Protein AF-0000000083109549 (afdb_homodimer)

Sequence (374 aa):
MLVDATSQLMVEEGYAAATSRRVAAKAGVKPALVHYYFPTMDELYLAVFRRGAAIYLQRQQKALASDRPLHAFWETLTEPKDTRLLLEFMGLANHRKEIRAEIAAWSERWREQQITALNFIVRQHELDAEEYPAAGLAVIITAIGRTLILEQGLGSSGGHDDAVALVNRLLDRFEMPAPRSRRPTGDMLVDATSQLMVEEGYAAATSRRVAAKAGVKPALVHYYFPTMDELYLAVFRRGAAIYLQRQQKALASDRPLHAFWETLTEPKDTRLLLEFMGLANHRKEIRAEIAAWSERWREQQITALNFIVRQHELDAEEYPAAGLAVIITAIGRTLILEQGLGSSGGHDDAVALVNRLLDRFEMPAPRSRRPTGD

Radius of gyration: 23.51 Å; Cα contacts (8 Å, |Δi|>4): 417; chains: 2; bounding box: 58×78×70 Å

Secondary structure (DSSP, 8-state):
-HHHHHHHHHHHH-GGG--HHHHHHHHTS-HHHHHHH-SSHHHHHHHHHHHHHHHHHHHHHHHHTSSSHHHHHHHHHHS----HHHHHHHHHHTT-HHHHHHHHHHHHHHHHHHHHHHHHHHHHTT--TTTS-HHHHHHHHHHHHHHHHHHHHTT--TTHHHHHHHHHHHHHHHS------------/-HHHHHHHHHHHH-GGG--HHHHHHHHTS-HHHHHHH-SSHHHHHHHHHHHHHHHHHHHHHHHHTSSSHHHHHHHHHHS----HHHHHHHHHHTT-HHHHHHHHHHHHHHHHHHHHHHHHHHHHTT--TTTS-HHHHHHHHHHHHHHHHHHHHTT--TTHHHHHHHHHHHHHHHS------------

Organism: NCBI:txid185642

Structure (mmCIF, N/CA/C/O backbone):
data_AF-0000000083109549-model_v1
#
loop_
_entity.id
_entity.type
_entity.pdbx_description
1 polymer 'TetR family transcriptional regulator'
#
loop_
_atom_site.group_PDB
_atom_site.id
_atom_site.type_symbol
_atom_site.label_atom_id
_atom_site.label_alt_id
_atom_site.label_comp_id
_atom_site.label_asym_id
_atom_site.label_entity_id
_atom_site.label_seq_id
_atom_site.pdbx_PDB_ins_code
_atom_site.Cartn_x
_atom_site.Cartn_y
_atom_site.Cartn_z
_atom_site.occupancy
_atom_site.B_iso_or_equiv
_atom_site.auth_seq_id
_atom_site.auth_comp_id
_atom_site.auth_asym_id
_atom_site.auth_atom_id
_atom_site.pdbx_PDB_model_num
ATOM 1 N N . MET A 1 1 ? -17.875 -22.922 5.219 1 89.62 1 MET A N 1
ATOM 2 C CA . MET A 1 1 ? -17.031 -24.109 5.043 1 89.62 1 MET A CA 1
ATOM 3 C C . MET A 1 1 ? -16.031 -23.891 3.908 1 89.62 1 MET A C 1
ATOM 5 O O . MET A 1 1 ? -14.891 -23.484 4.148 1 89.62 1 MET A O 1
ATOM 9 N N . LEU A 1 2 ? -16.641 -23.703 2.658 1 95.12 2 LEU A N 1
ATOM 10 C CA . LEU A 1 2 ? -15.781 -23.625 1.484 1 95.12 2 LEU A CA 1
ATOM 11 C C . LEU A 1 2 ? -14.961 -22.344 1.499 1 95.12 2 LEU A C 1
ATOM 13 O O . LEU A 1 2 ? -13.766 -22.359 1.208 1 95.12 2 LEU A O 1
ATOM 17 N N . VAL A 1 3 ? -15.57 -21.344 1.952 1 95.44 3 VAL A N 1
ATOM 18 C CA . VAL A 1 3 ? -14.914 -20.031 1.972 1 95.44 3 VAL A CA 1
ATOM 19 C C . VAL A 1 3 ? -13.789 -20.047 3.002 1 95.44 3 VAL A C 1
ATOM 21 O O . VAL A 1 3 ? -12.695 -19.547 2.734 1 95.44 3 VAL A O 1
ATOM 24 N N . ASP A 1 4 ? -14.055 -20.641 4.117 1 95.44 4 ASP A N 1
ATOM 25 C CA . ASP A 1 4 ? -13.047 -20.75 5.164 1 95.44 4 ASP A CA 1
ATOM 26 C C . ASP A 1 4 ? -11.859 -21.594 4.711 1 95.44 4 ASP A C 1
ATOM 28 O O . ASP A 1 4 ? -10.703 -21.234 4.926 1 95.44 4 ASP A O 1
ATOM 32 N N . ALA A 1 5 ? -12.203 -22.672 4.152 1 96.31 5 ALA A N 1
ATOM 33 C CA . ALA A 1 5 ? -11.172 -23.578 3.65 1 96.31 5 ALA A CA 1
ATOM 34 C C . ALA A 1 5 ? -10.312 -22.891 2.588 1 96.31 5 ALA A C 1
ATOM 36 O O . ALA A 1 5 ? -9.086 -23.047 2.582 1 96.31 5 ALA A O 1
ATOM 37 N N . THR A 1 6 ? -10.969 -22.188 1.738 1 96.25 6 THR A N 1
ATOM 38 C CA . THR A 1 6 ? -10.258 -21.484 0.674 1 96.25 6 THR A CA 1
ATOM 39 C C . THR A 1 6 ? -9.328 -20.422 1.254 1 96.25 6 THR A C 1
ATOM 41 O O . THR A 1 6 ? -8.164 -20.328 0.861 1 96.25 6 THR A O 1
ATOM 44 N N . SER A 1 7 ? -9.852 -19.672 2.162 1 94.75 7 SER A N 1
ATOM 45 C CA . SER A 1 7 ? -9.055 -18.641 2.812 1 94.75 7 SER A CA 1
ATOM 46 C C . SER A 1 7 ? -7.816 -19.234 3.469 1 94.75 7 SER A C 1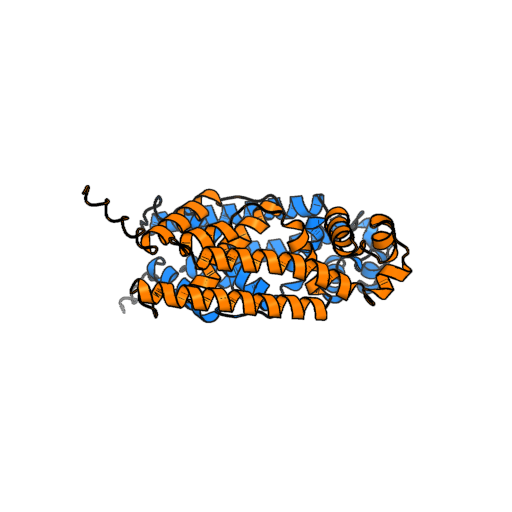
ATOM 48 O O . SER A 1 7 ? -6.715 -18.688 3.326 1 94.75 7 SER A O 1
ATOM 50 N N . GLN A 1 8 ? -7.953 -20.297 4.121 1 94.5 8 GLN A N 1
ATOM 51 C CA . GLN A 1 8 ? -6.844 -20.953 4.805 1 94.5 8 GLN A CA 1
ATOM 52 C C . GLN A 1 8 ? -5.805 -21.453 3.811 1 94.5 8 GLN A C 1
ATOM 54 O O . GLN A 1 8 ? -4.602 -21.281 4.02 1 94.5 8 GLN A O 1
ATOM 59 N N . LEU A 1 9 ? -6.281 -22 2.768 1 94.38 9 LEU A N 1
ATOM 60 C CA . LEU A 1 9 ? -5.379 -22.516 1.739 1 94.38 9 LEU A CA 1
ATOM 61 C C . LEU A 1 9 ? -4.598 -21.375 1.09 1 94.38 9 LEU A C 1
ATOM 63 O O . LEU A 1 9 ? -3.395 -21.516 0.841 1 94.38 9 LEU A O 1
ATOM 67 N N . MET A 1 10 ? -5.305 -20.328 0.837 1 91.75 10 MET A N 1
ATOM 68 C CA . MET A 1 10 ? -4.66 -19.188 0.215 1 91.75 10 MET A CA 1
ATOM 69 C C . MET A 1 10 ? -3.553 -18.625 1.109 1 91.75 10 MET A C 1
ATOM 71 O O . MET A 1 10 ? -2.457 -18.328 0.634 1 91.75 10 MET A O 1
ATOM 75 N N . VAL A 1 11 ? -3.838 -18.562 2.367 1 89.62 11 VAL A N 1
ATOM 76 C CA . VAL A 1 11 ? -2.881 -18 3.318 1 89.62 11 VAL A CA 1
ATOM 77 C C . VAL A 1 11 ? -1.707 -18.953 3.492 1 89.62 11 VAL A C 1
ATOM 79 O O . VAL A 1 11 ? -0.551 -18.531 3.549 1 89.62 11 VAL A O 1
ATOM 82 N N . GLU A 1 12 ? -1.952 -20.219 3.496 1 88.69 12 GLU A N 1
ATOM 83 C CA . GLU A 1 12 ? -0.944 -21.234 3.799 1 88.69 12 GLU A CA 1
ATOM 84 C C . GLU A 1 12 ? -0.103 -21.562 2.566 1 88.69 12 GLU A C 1
ATOM 86 O O . GLU A 1 12 ? 1.104 -21.781 2.674 1 88.69 12 GLU A O 1
ATOM 91 N N . GLU A 1 13 ? -0.828 -21.531 1.401 1 88.19 13 GLU A N 1
ATOM 92 C CA . GLU A 1 13 ? -0.145 -22.109 0.244 1 88.19 13 GLU A CA 1
ATOM 93 C C . GLU A 1 13 ? -0.25 -21.188 -0.968 1 88.19 13 GLU A C 1
ATOM 95 O O . GLU A 1 13 ? 0.308 -21.469 -2.027 1 88.19 13 GLU A O 1
ATOM 100 N N . GLY A 1 14 ? -0.932 -20.156 -0.815 1 85.25 14 GLY A N 1
ATOM 101 C CA . GLY A 1 14 ? -1.091 -19.234 -1.932 1 85.25 14 GLY A CA 1
ATOM 102 C C . GLY A 1 14 ? -2.348 -19.5 -2.742 1 85.25 14 GLY A C 1
ATOM 103 O O . GLY A 1 14 ? -2.92 -20.578 -2.68 1 85.25 14 GLY A O 1
ATOM 104 N N . TYR A 1 15 ? -2.713 -18.484 -3.516 1 85.56 15 TYR A N 1
ATOM 105 C CA . TYR A 1 15 ? -3.963 -18.594 -4.262 1 85.56 15 TYR A CA 1
ATOM 106 C C . TYR A 1 15 ? -3.848 -19.625 -5.375 1 85.56 15 TYR A C 1
ATOM 108 O O . TYR A 1 15 ? -4.828 -20.297 -5.715 1 85.56 15 TYR A O 1
ATOM 116 N N . ALA A 1 16 ? -2.664 -19.766 -5.91 1 81.5 16 ALA A N 1
ATOM 117 C CA . ALA A 1 16 ? -2.469 -20.703 -7.012 1 81.5 16 ALA A CA 1
ATOM 118 C C . ALA A 1 16 ? -2.654 -22.141 -6.547 1 81.5 16 ALA A C 1
ATOM 120 O O . ALA A 1 16 ? -3.061 -23 -7.324 1 81.5 16 ALA A O 1
ATOM 121 N N . ALA A 1 17 ? -2.471 -22.359 -5.344 1 86.19 17 ALA A N 1
ATOM 122 C CA . ALA A 1 17 ? -2.594 -23.703 -4.777 1 86.19 17 ALA A CA 1
ATOM 123 C C . ALA A 1 17 ? -4.035 -23.984 -4.363 1 86.19 17 ALA A C 1
ATOM 125 O O . ALA A 1 17 ? -4.402 -25.141 -4.148 1 86.19 17 ALA A O 1
ATOM 126 N N . ALA A 1 18 ? -4.777 -22.984 -4.223 1 90.88 18 ALA A N 1
ATOM 127 C CA . ALA A 1 18 ? -6.16 -23.156 -3.781 1 90.88 18 ALA A CA 1
ATOM 128 C C . ALA A 1 18 ? -7.059 -23.594 -4.938 1 90.88 18 ALA A C 1
ATOM 130 O O . ALA A 1 18 ? -7.879 -22.812 -5.426 1 90.88 18 ALA A O 1
ATOM 131 N N . THR A 1 19 ? -7.004 -24.875 -5.293 1 92.69 19 THR A N 1
ATOM 132 C CA . THR A 1 19 ? -7.828 -25.453 -6.352 1 92.69 19 THR A CA 1
ATOM 133 C C . THR A 1 19 ? -9.109 -26.062 -5.777 1 92.69 19 THR A C 1
ATOM 135 O O . THR A 1 19 ? -9.195 -26.297 -4.574 1 92.69 19 THR A O 1
ATOM 138 N N . SER A 1 20 ? -10.031 -26.281 -6.738 1 94.5 20 SER A N 1
ATOM 139 C CA . SER A 1 20 ? -11.305 -26.859 -6.309 1 94.5 20 SER A CA 1
ATOM 140 C C . SER A 1 20 ? -11.094 -28.188 -5.586 1 94.5 20 SER A C 1
ATOM 142 O O . SER A 1 20 ? -11.734 -28.453 -4.574 1 94.5 20 SER A O 1
ATOM 144 N N . ARG A 1 21 ? -10.203 -28.984 -6.094 1 95.44 21 ARG A N 1
ATOM 145 C CA . ARG A 1 21 ? -9.914 -30.297 -5.496 1 95.44 21 ARG A CA 1
ATOM 146 C C . ARG A 1 21 ? -9.359 -30.141 -4.086 1 95.44 21 ARG A C 1
ATOM 148 O O . ARG A 1 21 ? -9.805 -30.812 -3.158 1 95.44 21 ARG A O 1
ATOM 155 N N . ARG A 1 22 ? -8.477 -29.25 -3.859 1 95.81 22 ARG A N 1
ATOM 156 C CA . ARG A 1 22 ? -7.828 -29.062 -2.568 1 95.81 22 ARG A CA 1
ATOM 157 C C . ARG A 1 22 ? -8.781 -28.406 -1.571 1 95.81 22 ARG A C 1
ATOM 159 O O . ARG A 1 22 ? -8.766 -28.734 -0.384 1 95.81 22 ARG A O 1
ATOM 166 N N . VAL A 1 23 ? -9.555 -27.453 -2.051 1 96.88 23 VAL A N 1
ATOM 167 C CA . VAL A 1 23 ? -10.547 -26.797 -1.211 1 96.88 23 VAL A CA 1
ATOM 168 C C . VAL A 1 23 ? -11.555 -27.828 -0.702 1 96.88 23 VAL A C 1
ATOM 170 O O . VAL A 1 23 ? -11.891 -27.844 0.485 1 96.88 23 VAL A O 1
ATOM 173 N N . ALA A 1 24 ? -12 -28.656 -1.63 1 97.06 24 ALA A N 1
ATOM 174 C CA . ALA A 1 24 ? -12.945 -29.719 -1.266 1 97.06 24 ALA A CA 1
ATOM 175 C C . ALA A 1 24 ? -12.359 -30.625 -0.196 1 97.06 24 ALA A C 1
ATOM 177 O O . ALA A 1 24 ? -13.023 -30.953 0.79 1 97.06 24 ALA A O 1
ATOM 178 N N . ALA A 1 25 ? -11.148 -31.062 -0.423 1 96.88 25 ALA A N 1
ATOM 179 C CA . ALA A 1 25 ? -10.453 -31.938 0.518 1 96.88 25 ALA A CA 1
ATOM 180 C C . ALA A 1 25 ? -10.352 -31.297 1.896 1 96.88 25 ALA A C 1
ATOM 182 O O . ALA A 1 25 ? -10.625 -31.938 2.912 1 96.88 25 ALA A O 1
ATOM 183 N N . LYS A 1 26 ? -9.977 -30.062 1.924 1 96 26 LYS A N 1
ATOM 184 C CA . LYS A 1 26 ? -9.812 -29.344 3.184 1 96 26 LYS A CA 1
ATOM 185 C C . LYS A 1 26 ? -11.148 -29.156 3.885 1 96 26 LYS A C 1
ATOM 187 O O . LYS A 1 26 ? -11.227 -29.188 5.113 1 96 26 LYS A O 1
ATOM 192 N N . ALA A 1 27 ? -12.172 -28.906 3.107 1 96 27 ALA A N 1
ATOM 193 C CA . ALA A 1 27 ? -13.508 -28.656 3.646 1 96 27 ALA A CA 1
ATOM 194 C C . ALA A 1 27 ? -14.211 -29.969 3.984 1 96 27 ALA A C 1
ATOM 196 O O . ALA A 1 27 ? -15.266 -29.984 4.617 1 96 27 ALA A O 1
ATOM 197 N N . GLY A 1 28 ? -13.641 -31.047 3.533 1 96.25 28 GLY A N 1
ATOM 198 C CA . GLY A 1 28 ? -14.234 -32.344 3.805 1 96.25 28 GLY A CA 1
ATOM 199 C C . GLY A 1 28 ? -15.469 -32.625 2.975 1 96.25 28 GLY A C 1
ATOM 200 O O . GLY A 1 28 ? -16.438 -33.188 3.477 1 96.25 28 GLY A O 1
ATOM 201 N N . VAL A 1 29 ? -15.484 -32.156 1.763 1 96.12 29 VAL A N 1
ATOM 202 C CA . VAL A 1 29 ? -16.625 -32.375 0.876 1 96.12 29 VAL A CA 1
ATOM 203 C C . VAL A 1 29 ? -16.141 -32.906 -0.463 1 96.12 29 VAL A C 1
ATOM 205 O O . VAL A 1 29 ? -14.938 -33 -0.706 1 96.12 29 VAL A O 1
ATOM 208 N N . LYS A 1 30 ? -17.094 -33.281 -1.274 1 94.44 30 LYS A N 1
ATOM 209 C CA . LYS A 1 30 ? -16.766 -33.719 -2.627 1 94.44 30 LYS A CA 1
ATOM 210 C C . LYS A 1 30 ? -16.469 -32.531 -3.537 1 94.44 30 LYS A C 1
ATOM 212 O O . LYS A 1 30 ? -17.125 -31.5 -3.445 1 94.44 30 LYS A O 1
ATOM 217 N N . PRO A 1 31 ? -15.539 -32.656 -4.457 1 93.19 31 PRO A N 1
ATOM 218 C CA . PRO A 1 31 ? -15.188 -31.594 -5.379 1 93.19 31 PRO A CA 1
ATOM 219 C C . PRO A 1 31 ? -16.391 -31.062 -6.164 1 93.19 31 PRO A C 1
ATOM 221 O O . PRO A 1 31 ? -16.469 -29.875 -6.461 1 93.19 31 PRO A O 1
ATOM 224 N N . ALA A 1 32 ? -17.312 -31.938 -6.422 1 93.38 32 ALA A N 1
ATOM 225 C CA . ALA A 1 32 ? -18.484 -31.562 -7.191 1 93.38 32 ALA A CA 1
ATOM 226 C C . ALA A 1 32 ? -19.312 -30.5 -6.453 1 93.38 32 ALA A C 1
ATOM 228 O O . ALA A 1 32 ? -19.938 -29.641 -7.074 1 93.38 32 ALA A O 1
ATOM 229 N N . LEU A 1 33 ? -19.234 -30.531 -5.227 1 94.31 33 LEU A N 1
ATOM 230 C CA . LEU A 1 33 ? -19.969 -29.578 -4.406 1 94.31 33 LEU A CA 1
ATOM 231 C C . LEU A 1 33 ? -19.359 -28.172 -4.527 1 94.31 33 LEU A C 1
ATOM 233 O O . LEU A 1 33 ? -20.094 -27.188 -4.496 1 94.31 33 LEU A O 1
ATOM 237 N N . VAL A 1 34 ? -18.078 -28.078 -4.629 1 95.38 34 VAL A N 1
ATOM 238 C CA . VAL A 1 34 ? -17.406 -26.781 -4.805 1 95.38 34 VAL A CA 1
ATOM 239 C C . VAL A 1 34 ? -17.875 -26.125 -6.098 1 95.38 34 VAL A C 1
ATOM 241 O O . VAL A 1 34 ? -18.234 -24.953 -6.109 1 95.38 34 VAL A O 1
ATOM 244 N N . HIS A 1 35 ? -18 -26.969 -7.086 1 94.56 35 HIS A N 1
ATOM 245 C CA . HIS A 1 35 ? -18.406 -26.438 -8.391 1 94.56 35 HIS A CA 1
ATOM 246 C C . HIS A 1 35 ? -19.875 -26.062 -8.398 1 94.56 35 HIS A C 1
ATOM 248 O O . HIS A 1 35 ? -20.281 -25.125 -9.094 1 94.56 35 HIS A O 1
ATOM 254 N N . TYR A 1 36 ? -20.594 -26.875 -7.648 1 94.94 36 TYR A N 1
ATOM 255 C CA . TYR A 1 36 ? -22.016 -26.578 -7.543 1 94.94 36 TYR A CA 1
ATOM 256 C C . TYR A 1 36 ? -22.25 -25.172 -6.973 1 94.94 36 TYR A C 1
ATOM 258 O O . TYR A 1 36 ? -23.047 -24.406 -7.504 1 94.94 36 TYR A O 1
ATOM 266 N N . TYR A 1 37 ? -21.5 -24.812 -5.973 1 95.19 37 TYR A N 1
ATOM 267 C CA . TYR A 1 37 ? -21.703 -23.531 -5.297 1 95.19 37 TYR A CA 1
ATOM 268 C C . TYR A 1 37 ? -20.891 -22.422 -5.969 1 95.19 37 TYR A C 1
ATOM 270 O O . TYR A 1 37 ? -21.312 -21.266 -6 1 95.19 37 TYR A O 1
ATOM 278 N N . PHE A 1 38 ? -19.688 -22.859 -6.512 1 96.62 38 PHE A N 1
ATOM 279 C CA . PHE A 1 38 ? -18.797 -21.922 -7.164 1 96.62 38 PHE A CA 1
ATOM 280 C C . PHE A 1 38 ? -18.312 -22.469 -8.5 1 96.62 38 PHE A C 1
ATOM 282 O O . PHE A 1 38 ? -17.297 -23.156 -8.57 1 96.62 38 PHE A O 1
ATOM 289 N N . PRO A 1 39 ? -18.953 -22.047 -9.523 1 94.94 39 PRO A N 1
ATOM 290 C CA . PRO A 1 39 ? -18.656 -22.578 -10.852 1 94.94 39 PRO A CA 1
ATOM 291 C C . PRO A 1 39 ? -17.203 -22.344 -11.273 1 94.94 39 PRO A C 1
ATOM 293 O O . PRO A 1 39 ? -16.656 -23.125 -12.047 1 94.94 39 PRO A O 1
ATOM 296 N N . THR A 1 40 ? -16.688 -21.219 -10.727 1 93.62 40 THR A N 1
ATOM 297 C CA . THR A 1 40 ? -15.273 -20.953 -11.008 1 93.62 40 THR A CA 1
ATOM 298 C C . THR A 1 40 ? -14.516 -20.641 -9.719 1 93.62 40 THR A C 1
ATOM 300 O O . THR A 1 40 ? -15.109 -20.203 -8.727 1 93.62 40 THR A O 1
ATOM 303 N N . MET A 1 41 ? -13.289 -20.844 -9.727 1 93.12 41 MET A N 1
ATOM 304 C CA . MET A 1 41 ? -12.461 -20.516 -8.57 1 93.12 41 MET A CA 1
ATOM 305 C C . MET A 1 41 ? -12.461 -19.016 -8.32 1 93.12 41 MET A C 1
ATOM 307 O O . MET A 1 41 ? -12.398 -18.562 -7.172 1 93.12 41 MET A O 1
ATOM 311 N N . ASP A 1 42 ? -12.539 -18.234 -9.305 1 93.5 42 ASP A N 1
ATOM 312 C CA . ASP A 1 42 ? -12.609 -16.781 -9.148 1 93.5 42 ASP A CA 1
ATOM 313 C C . ASP A 1 42 ? -13.805 -16.391 -8.273 1 93.5 42 ASP A C 1
ATOM 315 O O . ASP A 1 42 ? -13.68 -15.516 -7.414 1 93.5 42 ASP A O 1
ATOM 319 N N . GLU A 1 43 ? -14.859 -17.047 -8.531 1 94.94 43 GLU A N 1
ATOM 320 C CA . GLU A 1 43 ? -16.047 -16.766 -7.723 1 94.94 43 GLU A CA 1
ATOM 321 C C . GLU A 1 43 ? -15.805 -17.125 -6.258 1 94.94 43 GLU A C 1
ATOM 323 O O . GLU A 1 43 ? -16.297 -16.438 -5.359 1 94.94 43 GLU A O 1
ATOM 328 N N . LEU A 1 44 ? -15.109 -18.172 -6.109 1 95.81 44 LEU A N 1
ATOM 329 C CA . LEU A 1 44 ? -14.789 -18.578 -4.75 1 95.81 44 LEU A CA 1
ATOM 330 C C . LEU A 1 44 ? -13.812 -17.609 -4.102 1 95.81 44 LEU A C 1
ATOM 332 O O . LEU A 1 44 ? -13.992 -17.234 -2.938 1 95.81 44 LEU A O 1
ATOM 336 N N . TYR A 1 45 ? -12.812 -17.141 -4.793 1 95.44 45 TYR A N 1
ATOM 337 C CA . TYR A 1 45 ? -11.906 -16.125 -4.289 1 95.44 45 TYR A CA 1
ATOM 338 C C . TYR A 1 45 ? -12.656 -14.852 -3.924 1 95.44 45 TYR A C 1
ATOM 340 O O . TYR A 1 45 ? -12.398 -14.242 -2.881 1 95.44 45 TYR A O 1
ATOM 348 N N . LEU A 1 46 ? -13.578 -14.5 -4.773 1 95.5 46 LEU A N 1
ATOM 349 C CA . LEU A 1 46 ? -14.352 -13.289 -4.535 1 95.5 46 LEU A CA 1
ATOM 350 C C . LEU A 1 46 ? -15.211 -13.422 -3.283 1 95.5 46 LEU A C 1
ATOM 352 O O . LEU A 1 46 ? -15.414 -12.453 -2.551 1 95.5 46 LEU A O 1
ATOM 356 N N . ALA A 1 47 ? -15.68 -14.609 -3.096 1 96 47 ALA A N 1
ATOM 357 C CA . ALA A 1 47 ? -16.438 -14.844 -1.872 1 96 47 ALA A CA 1
ATOM 358 C C . ALA A 1 47 ? -15.57 -14.656 -0.637 1 96 47 ALA A C 1
ATOM 360 O O . ALA A 1 47 ? -16.016 -14.094 0.367 1 96 47 ALA A O 1
ATOM 361 N N . VAL A 1 48 ? -14.352 -15.109 -0.664 1 95.69 48 VAL A N 1
ATOM 362 C CA . VAL A 1 48 ? -13.391 -14.914 0.417 1 95.69 48 VAL A CA 1
ATOM 363 C C . VAL A 1 48 ? -13.141 -13.422 0.623 1 95.69 48 VAL A C 1
ATOM 365 O O . VAL A 1 48 ? -13.195 -12.922 1.751 1 95.69 48 VAL A O 1
ATOM 368 N N . PHE A 1 49 ? -12.961 -12.734 -0.427 1 94.94 49 PHE A N 1
ATOM 369 C CA . PHE A 1 49 ? -12.703 -11.297 -0.38 1 94.94 49 PHE A CA 1
ATOM 370 C C . PHE A 1 49 ? -13.883 -10.562 0.24 1 94.94 49 PHE A C 1
ATOM 372 O O . PHE A 1 49 ? -13.711 -9.742 1.146 1 94.94 49 PHE A O 1
ATOM 379 N N . ARG A 1 50 ? -15.047 -10.859 -0.239 1 94.81 50 ARG A N 1
ATOM 380 C CA . ARG A 1 50 ? -16.25 -10.164 0.182 1 94.81 50 ARG A CA 1
ATOM 381 C C . ARG A 1 50 ? -16.516 -10.375 1.67 1 94.81 50 ARG A C 1
ATOM 383 O O . ARG A 1 50 ? -16.984 -9.469 2.355 1 94.81 50 ARG A O 1
ATOM 390 N N . ARG A 1 51 ? -16.219 -11.547 2.082 1 93.25 51 ARG A N 1
ATOM 391 C CA . ARG A 1 51 ? -16.391 -11.812 3.508 1 93.25 51 ARG A CA 1
ATOM 392 C C . ARG A 1 51 ? -15.484 -10.914 4.344 1 93.25 51 ARG A C 1
ATOM 394 O O . ARG A 1 51 ? -15.93 -10.297 5.312 1 93.25 51 ARG A O 1
ATOM 401 N N . GLY A 1 52 ? -14.219 -10.805 4.008 1 90.5 52 GLY A N 1
ATOM 402 C CA . GLY A 1 52 ? -13.297 -9.914 4.707 1 90.5 52 GLY A CA 1
ATOM 403 C C . GLY A 1 52 ? -13.648 -8.445 4.547 1 90.5 52 GLY A C 1
ATOM 404 O O . GLY A 1 52 ? -13.594 -7.684 5.512 1 90.5 52 GLY A O 1
ATOM 405 N N . ALA A 1 53 ? -14.055 -8.109 3.342 1 91.69 53 ALA A N 1
ATOM 406 C CA . ALA A 1 53 ? -14.414 -6.73 3.02 1 91.69 53 ALA A CA 1
ATOM 407 C C . ALA A 1 53 ? -15.594 -6.258 3.865 1 91.69 53 ALA A C 1
ATOM 409 O O . ALA A 1 53 ? -15.594 -5.129 4.359 1 91.69 53 ALA A O 1
ATOM 410 N N . ALA A 1 54 ? -16.531 -7.094 4.051 1 91.19 54 ALA A N 1
ATOM 411 C CA . ALA A 1 54 ? -17.719 -6.75 4.828 1 91.19 54 ALA A CA 1
ATOM 412 C C . ALA A 1 54 ? -17.359 -6.465 6.281 1 91.19 54 ALA A C 1
ATOM 414 O O . ALA A 1 54 ? -17.891 -5.535 6.887 1 91.19 54 ALA A O 1
ATOM 415 N N . ILE A 1 55 ? -16.469 -7.191 6.793 1 89.75 55 ILE A N 1
ATOM 416 C CA . ILE A 1 55 ? -16.016 -7.02 8.172 1 89.75 55 ILE A CA 1
ATOM 417 C C . ILE A 1 55 ? -15.32 -5.668 8.32 1 89.75 55 ILE A C 1
ATOM 419 O O . ILE A 1 55 ? -15.602 -4.918 9.258 1 89.75 55 ILE A O 1
ATOM 423 N N . TYR A 1 56 ? -14.539 -5.309 7.379 1 90.31 56 TYR A N 1
ATOM 424 C CA . TYR A 1 56 ? -13.781 -4.066 7.449 1 90.31 56 TYR A CA 1
ATOM 425 C C . TYR A 1 56 ? -14.688 -2.859 7.254 1 90.31 56 TYR A C 1
ATOM 427 O O . TYR A 1 56 ? -14.5 -1.823 7.895 1 90.31 56 TYR A O 1
ATOM 435 N N . LEU A 1 57 ? -15.625 -3.01 6.379 1 91.56 57 LEU A N 1
ATOM 436 C CA . LEU A 1 57 ? -16.562 -1.923 6.152 1 91.56 57 LEU A CA 1
ATOM 437 C C . LEU A 1 57 ? -17.391 -1.647 7.406 1 91.56 57 LEU A C 1
ATOM 439 O O . LEU A 1 57 ? -17.609 -0.489 7.766 1 91.56 57 LEU A O 1
ATOM 443 N N . GLN A 1 58 ? -17.75 -2.68 8.047 1 92.69 58 GLN A N 1
ATOM 444 C CA . GLN A 1 58 ? -18.531 -2.529 9.273 1 92.69 58 GLN A CA 1
ATOM 445 C C . GLN A 1 58 ? -17.719 -1.861 10.375 1 92.69 58 GLN A C 1
ATOM 447 O O . GLN A 1 58 ? -18.219 -0.987 11.086 1 92.69 58 GLN A O 1
ATOM 452 N N . ARG A 1 59 ? -16.531 -2.268 10.477 1 93.75 59 ARG A N 1
ATOM 453 C CA . ARG A 1 59 ? -15.625 -1.669 11.461 1 93.75 59 ARG A CA 1
ATOM 454 C C . ARG A 1 59 ? -15.445 -0.177 11.203 1 93.75 59 ARG A C 1
ATOM 456 O O . ARG A 1 59 ? -15.469 0.628 12.133 1 93.75 59 ARG A O 1
ATOM 463 N N . GLN A 1 60 ? -15.305 0.178 9.984 1 94.44 60 GLN A N 1
ATOM 464 C CA . GLN A 1 60 ? -15.133 1.577 9.602 1 94.44 60 GLN A CA 1
ATOM 465 C C . GLN A 1 60 ? -16.391 2.389 9.922 1 94.44 60 GLN A C 1
ATOM 467 O O . GLN A 1 60 ? -16.297 3.496 10.453 1 94.44 60 GLN A O 1
ATOM 472 N N . GLN A 1 61 ? -17.516 1.806 9.594 1 93.06 61 GLN A N 1
ATOM 473 C CA . GLN A 1 61 ? -18.781 2.496 9.844 1 93.06 61 GLN A CA 1
ATOM 474 C C . GLN A 1 61 ? -18.969 2.77 11.336 1 93.06 61 GLN A C 1
ATOM 476 O O . GLN A 1 61 ? -19.344 3.877 11.727 1 93.06 61 GLN A O 1
ATOM 481 N N . LYS A 1 62 ? -18.672 1.763 12.094 1 95.62 62 LYS A N 1
ATOM 482 C CA . LYS A 1 62 ? -18.766 1.919 13.539 1 95.62 62 LYS A CA 1
ATOM 483 C C . LYS A 1 62 ? -17.797 2.98 14.047 1 95.62 62 LYS A C 1
ATOM 485 O O . LYS A 1 62 ? -18.156 3.801 14.898 1 95.62 62 LYS A O 1
ATOM 490 N N . ALA A 1 63 ? -16.625 2.967 13.523 1 94.81 63 ALA A N 1
ATOM 491 C CA . ALA A 1 63 ? -15.594 3.918 13.938 1 94.81 63 ALA A CA 1
ATOM 492 C C . ALA A 1 63 ? -16 5.348 13.594 1 94.81 63 ALA A C 1
ATOM 494 O O . ALA A 1 63 ? -15.922 6.242 14.438 1 94.81 63 ALA A O 1
ATOM 495 N N . LEU A 1 64 ? -16.516 5.594 12.383 1 91.62 64 LEU A N 1
ATOM 496 C CA . LEU A 1 64 ? -16.828 6.926 11.875 1 91.62 64 LEU A CA 1
ATOM 497 C C . LEU A 1 64 ? -18.094 7.48 12.531 1 91.62 64 LEU A C 1
ATOM 499 O O . LEU A 1 64 ? -18.344 8.68 12.469 1 91.62 64 LEU A O 1
ATOM 503 N N . ALA A 1 65 ? -18.844 6.594 13.242 1 90.19 65 ALA A N 1
ATOM 504 C CA . ALA A 1 65 ? -20.078 7 13.93 1 90.19 65 ALA A CA 1
ATOM 505 C C . ALA A 1 65 ? -19.828 7.191 15.422 1 90.19 65 ALA A C 1
ATOM 507 O O . ALA A 1 65 ? -20.734 7.574 16.172 1 90.19 65 ALA A O 1
ATOM 508 N N . SER A 1 66 ? -18.641 7.047 15.852 1 91.75 66 SER A N 1
ATOM 509 C CA . SER A 1 66 ? -18.297 7.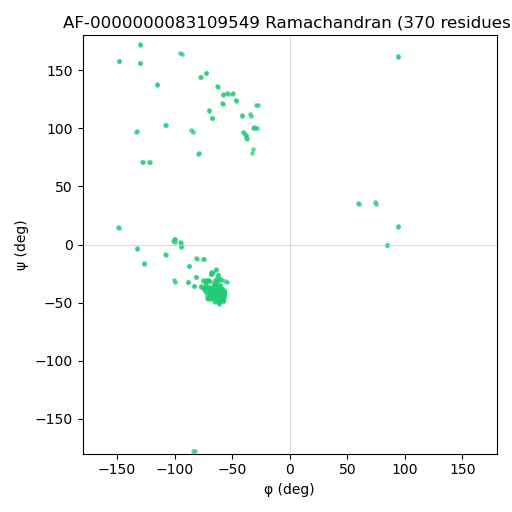102 17.266 1 91.75 66 SER A CA 1
ATOM 510 C C . SER A 1 66 ? -18.109 8.539 17.734 1 91.75 66 SER A C 1
ATOM 512 O O . SER A 1 66 ? -18.266 9.477 16.953 1 91.75 66 SER A O 1
ATOM 514 N N . ASP A 1 67 ? -17.734 8.734 19.047 1 87 67 ASP A N 1
ATOM 515 C CA . ASP A 1 67 ? -17.578 10.047 19.672 1 87 67 ASP A CA 1
ATOM 516 C C . ASP A 1 67 ? -16.281 10.711 19.203 1 87 67 ASP A C 1
ATOM 518 O O . ASP A 1 67 ? -16.172 11.938 19.188 1 87 67 ASP A O 1
ATOM 522 N N . ARG A 1 68 ? -15.328 9.859 18.938 1 90.25 68 ARG A N 1
ATOM 523 C CA . ARG A 1 68 ? -14.039 10.32 18.422 1 90.25 68 ARG A CA 1
ATOM 524 C C . ARG A 1 68 ? -13.734 9.688 17.078 1 90.25 68 ARG A C 1
ATOM 526 O O . ARG A 1 68 ? -12.828 8.867 16.953 1 90.25 68 ARG A O 1
ATOM 533 N N . PRO A 1 69 ? -14.422 10.07 16.031 1 89.12 69 PRO A N 1
ATOM 534 C CA . PRO A 1 69 ? -14.445 9.352 14.758 1 89.12 69 PRO A CA 1
ATOM 535 C C . PRO A 1 69 ? -13.07 9.305 14.086 1 89.12 69 PRO A C 1
ATOM 537 O O . PRO A 1 69 ? -12.734 8.305 13.438 1 89.12 69 PRO A O 1
ATOM 540 N N . LEU A 1 70 ? -12.266 10.344 14.195 1 90.88 70 LEU A N 1
ATOM 541 C CA . LEU A 1 70 ? -10.977 10.328 13.508 1 90.88 70 LEU A CA 1
ATOM 542 C C . LEU A 1 70 ? -10.016 9.352 14.18 1 90.88 70 LEU A C 1
ATOM 544 O O . LEU A 1 70 ? -9.352 8.562 13.508 1 90.88 70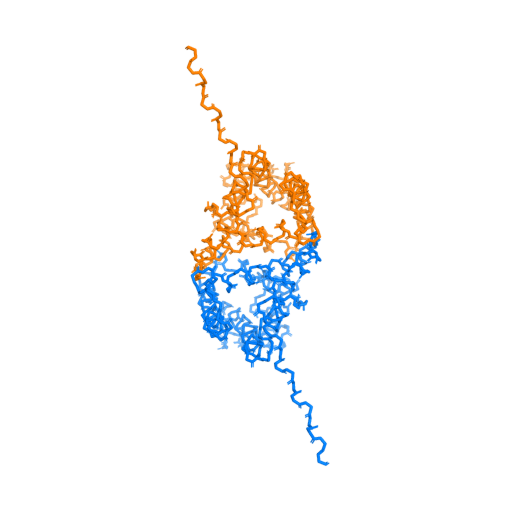 LEU A O 1
ATOM 548 N N . HIS A 1 71 ? -9.969 9.367 15.531 1 93.38 71 HIS A N 1
ATOM 549 C CA . HIS A 1 71 ? -9.125 8.422 16.25 1 93.38 71 HIS A CA 1
ATOM 550 C C . HIS A 1 71 ? -9.602 6.988 16.062 1 93.38 71 HIS A C 1
ATOM 552 O O . HIS A 1 71 ? -8.797 6.082 15.844 1 93.38 71 HIS A O 1
ATOM 558 N N . ALA A 1 72 ? -10.922 6.848 16.156 1 93.81 72 ALA A N 1
ATOM 559 C CA . ALA A 1 72 ? -11.492 5.512 15.984 1 93.81 72 ALA A CA 1
ATOM 560 C C . ALA A 1 72 ? -11.203 4.973 14.586 1 93.81 72 ALA A C 1
ATOM 562 O O . ALA A 1 72 ? -10.844 3.805 14.422 1 93.81 72 ALA A O 1
ATOM 563 N N . PHE A 1 73 ? -11.391 5.805 13.602 1 94.06 73 PHE A N 1
ATOM 564 C CA . PHE A 1 73 ? -11.094 5.434 12.227 1 94.06 73 PHE A CA 1
ATOM 565 C C . PHE A 1 73 ? -9.625 5.066 12.07 1 94.06 73 PHE A C 1
ATOM 567 O O . PHE A 1 73 ? -9.297 4.016 11.516 1 94.06 73 PHE A O 1
ATOM 574 N N . TRP A 1 74 ? -8.75 5.867 12.594 1 95.06 74 TRP A N 1
ATOM 575 C CA . TRP A 1 74 ? -7.309 5.625 12.578 1 95.06 74 TRP A CA 1
ATOM 576 C C . TRP A 1 74 ? -6.969 4.289 13.227 1 95.06 74 TRP A C 1
ATOM 578 O O . TRP A 1 74 ? -6.16 3.523 12.703 1 95.06 74 TRP A O 1
ATOM 588 N N . GLU A 1 75 ? -7.598 3.92 14.258 1 94.75 75 GLU A N 1
ATOM 589 C CA . GLU A 1 75 ? -7.352 2.672 14.977 1 94.75 75 GLU A CA 1
ATOM 590 C C . GLU A 1 75 ? -7.734 1.464 14.125 1 94.75 75 GLU A C 1
ATOM 592 O O . GLU A 1 75 ? -7.062 0.431 14.172 1 94.75 75 GLU A O 1
ATOM 597 N N . THR A 1 76 ? -8.797 1.598 13.375 1 94.44 76 THR A N 1
ATOM 598 C CA . THR A 1 76 ? -9.203 0.495 12.516 1 94.44 76 THR A CA 1
ATOM 599 C C . THR A 1 76 ? -8.156 0.238 11.438 1 94.44 76 THR A C 1
ATOM 601 O O . THR A 1 76 ? -7.996 -0.895 10.977 1 94.44 76 THR A O 1
ATOM 604 N N . LEU A 1 77 ? -7.449 1.251 11.016 1 94.12 77 LEU A N 1
ATOM 605 C CA . LEU A 1 77 ? -6.465 1.141 9.938 1 94.12 77 LEU A CA 1
ATOM 606 C C . LEU A 1 77 ? -5.145 0.59 10.469 1 94.12 77 LEU A C 1
ATOM 608 O O . LEU A 1 77 ? -4.426 -0.103 9.742 1 94.12 77 LEU A O 1
ATOM 612 N N . THR A 1 78 ? -4.836 0.824 11.789 1 93.56 78 THR A N 1
ATOM 613 C CA . THR A 1 78 ? -3.508 0.502 12.297 1 93.56 78 THR A CA 1
ATOM 614 C C . THR A 1 78 ? -3.561 -0.721 13.211 1 93.56 78 THR A C 1
ATOM 616 O O . THR A 1 78 ? -2.521 -1.262 13.594 1 93.56 78 THR A O 1
ATOM 619 N N . GLU A 1 79 ? -4.707 -1.123 13.5 1 89.62 79 GLU A N 1
ATOM 620 C CA . GLU A 1 79 ? -4.832 -2.334 14.312 1 89.62 79 GLU A CA 1
ATOM 621 C C . GLU A 1 79 ? -4.148 -3.52 13.633 1 89.62 79 GLU A C 1
ATOM 623 O O . GLU A 1 79 ? -4.371 -3.779 12.453 1 89.62 79 GLU A O 1
ATOM 628 N N . PRO A 1 80 ? -3.291 -4.184 14.422 1 82.75 80 PRO A N 1
ATOM 629 C CA . PRO A 1 80 ? -2.609 -5.348 13.852 1 82.75 80 PRO A CA 1
ATOM 630 C C . PRO A 1 80 ? -3.58 -6.363 13.25 1 82.75 80 PRO A C 1
ATOM 632 O O . PRO A 1 80 ? -4.629 -6.641 13.844 1 82.75 80 PRO A O 1
ATOM 635 N N . LYS A 1 81 ? -3.322 -6.723 12.102 1 82.12 81 LYS A N 1
ATOM 636 C CA . LYS A 1 81 ? -4.121 -7.75 11.438 1 82.12 81 LYS A CA 1
ATOM 637 C C . LYS A 1 81 ? -3.268 -8.57 10.477 1 82.12 81 LYS A C 1
ATOM 639 O O . LYS A 1 81 ? -2.143 -8.188 10.148 1 82.12 81 LYS A O 1
ATOM 644 N N . ASP A 1 82 ? -3.684 -9.695 10.188 1 79.12 82 ASP A N 1
ATOM 645 C CA . ASP A 1 82 ? -3.014 -10.562 9.227 1 79.12 82 ASP A CA 1
ATOM 646 C C . ASP A 1 82 ? -3.154 -10.016 7.805 1 79.12 82 ASP A C 1
ATOM 648 O O . ASP A 1 82 ? -4.27 -9.828 7.316 1 79.12 82 ASP A O 1
ATOM 652 N N . THR A 1 83 ? -2.031 -9.648 7.254 1 84.81 83 THR A N 1
ATOM 653 C CA . THR A 1 83 ? -2.068 -9 5.945 1 84.81 83 THR A CA 1
ATOM 654 C C . THR A 1 83 ? -1.871 -10.023 4.832 1 84.81 83 THR A C 1
ATOM 656 O O . THR A 1 83 ? -1.879 -9.672 3.65 1 84.81 83 THR A O 1
ATOM 659 N N . ARG A 1 84 ? -1.732 -11.266 5.156 1 86.88 84 ARG A N 1
ATOM 660 C CA . ARG A 1 84 ? -1.4 -12.266 4.148 1 86.88 84 ARG A CA 1
ATOM 661 C C . ARG A 1 84 ? -2.494 -12.359 3.09 1 86.88 84 ARG A C 1
ATOM 663 O O . ARG A 1 84 ? -2.201 -12.461 1.896 1 86.88 84 ARG A O 1
ATOM 670 N N . LEU A 1 85 ? -3.688 -12.359 3.596 1 88.38 85 LEU A N 1
ATOM 671 C CA . LEU A 1 85 ? -4.785 -12.453 2.641 1 88.38 85 LEU A CA 1
ATOM 672 C C . LEU A 1 85 ? -4.844 -11.211 1.752 1 88.38 85 LEU A C 1
ATOM 674 O O . LEU A 1 85 ? -5.164 -11.312 0.565 1 88.38 85 LEU A O 1
ATOM 678 N N . LEU A 1 86 ? -4.504 -10.062 2.273 1 85.81 86 LEU A N 1
ATOM 679 C CA . LEU A 1 86 ? -4.445 -8.82 1.498 1 85.81 86 LEU A CA 1
ATOM 680 C C . LEU A 1 86 ? -3.391 -8.922 0.402 1 85.81 86 LEU A C 1
ATOM 682 O O . LEU A 1 86 ? -3.654 -8.578 -0.753 1 85.81 86 LEU A O 1
ATOM 686 N N . LEU A 1 87 ? -2.305 -9.414 0.703 1 86 87 LEU A N 1
ATOM 687 C CA . LEU A 1 87 ? -1.224 -9.57 -0.264 1 86 87 LEU A CA 1
ATOM 688 C C . LEU A 1 87 ? -1.617 -10.555 -1.361 1 86 87 LEU A C 1
ATOM 690 O O . LEU A 1 87 ? -1.281 -10.352 -2.531 1 86 87 LEU A O 1
ATOM 694 N N . GLU A 1 88 ? -2.363 -11.617 -0.941 1 88.19 88 GLU A N 1
ATOM 695 C CA . GLU A 1 88 ? -2.836 -12.586 -1.926 1 88.19 88 GLU A CA 1
ATOM 696 C C . GLU A 1 88 ? -3.762 -11.93 -2.945 1 88.19 88 GLU A C 1
ATOM 698 O O . GLU A 1 88 ? -3.633 -12.164 -4.148 1 88.19 88 GLU A O 1
ATOM 703 N N . PHE A 1 89 ? -4.594 -11.133 -2.479 1 89.56 89 PHE A N 1
ATOM 704 C CA . PHE A 1 89 ? -5.566 -10.508 -3.369 1 89.56 89 PHE A CA 1
ATOM 705 C C . PHE A 1 89 ? -4.902 -9.461 -4.246 1 89.56 89 PHE A C 1
ATOM 707 O O . PHE A 1 89 ? -5.309 -9.25 -5.391 1 89.56 89 PHE A O 1
ATOM 714 N N . MET A 1 90 ? -3.887 -8.82 -3.707 1 84.38 90 MET A N 1
ATOM 715 C CA . MET A 1 90 ? -3.131 -7.898 -4.547 1 84.38 90 MET A CA 1
ATOM 716 C C . MET A 1 90 ? -2.473 -8.633 -5.711 1 84.38 90 MET A C 1
ATOM 718 O O . MET A 1 90 ? -2.498 -8.156 -6.844 1 84.38 90 MET A O 1
ATOM 722 N N . GLY A 1 91 ? -1.939 -9.797 -5.375 1 82.56 91 GLY A N 1
ATOM 723 C CA . GLY A 1 91 ? -1.376 -10.633 -6.426 1 82.56 91 GLY A CA 1
ATOM 724 C C . GLY A 1 91 ? -2.412 -11.117 -7.422 1 82.56 91 GLY A C 1
ATOM 725 O O . GLY A 1 91 ? -2.189 -11.07 -8.633 1 82.56 91 GLY A O 1
ATOM 726 N N . LEU A 1 92 ? -3.578 -11.508 -6.957 1 86.94 92 LEU A N 1
ATOM 727 C CA . LEU A 1 92 ? -4.664 -12.008 -7.793 1 86.94 92 LEU A CA 1
ATOM 728 C C . LEU A 1 92 ? -5.18 -10.906 -8.719 1 86.94 92 LEU A C 1
ATOM 730 O O . LEU A 1 92 ? -5.453 -11.164 -9.898 1 86.94 92 LEU A O 1
ATOM 734 N N . ALA A 1 93 ? -5.289 -9.75 -8.172 1 87.81 93 ALA A N 1
ATOM 735 C CA . ALA A 1 93 ? -5.844 -8.625 -8.922 1 87.81 93 ALA A CA 1
ATOM 736 C C . ALA A 1 93 ? -4.961 -8.273 -10.109 1 87.81 93 ALA A C 1
ATOM 738 O O . ALA A 1 93 ? -5.43 -7.684 -11.086 1 87.81 93 ALA A O 1
ATOM 739 N N . ASN A 1 94 ? -3.742 -8.656 -10.039 1 83.06 94 ASN A N 1
ATOM 740 C CA . ASN A 1 94 ? -2.799 -8.352 -11.117 1 83.06 94 ASN A CA 1
ATOM 741 C C . ASN A 1 94 ? -3.135 -9.125 -12.391 1 83.06 94 ASN A C 1
ATOM 743 O O . ASN A 1 94 ? -2.883 -8.648 -13.492 1 83.06 94 ASN A O 1
ATOM 747 N N . HIS A 1 95 ? -3.811 -10.289 -12.242 1 82.94 95 HIS A N 1
ATOM 748 C CA . HIS A 1 95 ? -3.975 -11.156 -13.398 1 82.94 95 HIS A CA 1
ATOM 749 C C . HIS A 1 95 ? -5.441 -11.5 -13.625 1 82.94 95 HIS A C 1
ATOM 751 O O . HIS A 1 95 ? -5.809 -12 -14.695 1 82.94 95 HIS A O 1
ATOM 757 N N . ARG A 1 96 ? -6.168 -11.273 -12.648 1 88.62 96 ARG A N 1
ATOM 758 C CA . ARG A 1 96 ? -7.586 -11.602 -12.734 1 88.62 96 ARG A CA 1
ATOM 759 C C . ARG A 1 96 ? -8.438 -10.344 -12.844 1 88.62 96 ARG A C 1
ATOM 761 O O . ARG A 1 96 ? -8.766 -9.719 -11.836 1 88.62 96 ARG A O 1
ATOM 768 N N . LYS A 1 97 ? -8.867 -10.086 -14.023 1 87.19 97 LYS A N 1
ATOM 769 C CA . LYS A 1 97 ? -9.547 -8.828 -14.312 1 87.19 97 LYS A CA 1
ATOM 770 C C . LYS A 1 97 ? -10.82 -8.68 -13.484 1 87.19 97 LYS A C 1
ATOM 772 O O . LYS A 1 97 ? -11.117 -7.594 -12.984 1 87.19 97 LYS A O 1
ATOM 777 N N . GLU A 1 98 ? -11.469 -9.727 -13.391 1 90.44 98 GLU A N 1
ATOM 778 C CA . GLU A 1 98 ? -12.727 -9.68 -12.648 1 90.44 98 GLU A CA 1
ATOM 779 C C . GLU A 1 98 ? -12.484 -9.414 -11.164 1 90.44 98 GLU A C 1
ATOM 781 O O . GLU A 1 98 ? -13.242 -8.672 -10.531 1 90.44 98 GLU A O 1
ATOM 786 N N . ILE A 1 99 ? -11.492 -9.984 -10.68 1 91.88 99 ILE A N 1
ATOM 787 C CA . ILE A 1 99 ? -11.148 -9.781 -9.281 1 91.88 99 ILE A CA 1
ATOM 788 C C . ILE A 1 99 ? -10.656 -8.352 -9.078 1 91.88 99 ILE A C 1
ATOM 790 O O . ILE A 1 99 ? -11.062 -7.672 -8.125 1 91.88 99 ILE A O 1
ATOM 794 N N . ARG A 1 100 ? -9.844 -7.883 -10 1 91.38 100 ARG A N 1
ATOM 795 C CA . ARG A 1 100 ? -9.375 -6.504 -9.945 1 91.38 100 ARG A CA 1
ATOM 796 C C . ARG A 1 100 ? -10.547 -5.527 -9.945 1 91.38 100 ARG A C 1
ATOM 798 O O . ARG A 1 100 ? -10.57 -4.57 -9.172 1 91.38 100 ARG A O 1
ATOM 805 N N . ALA A 1 101 ? -11.508 -5.785 -10.766 1 92.69 101 ALA A N 1
ATOM 806 C CA . ALA A 1 101 ? -12.672 -4.914 -10.883 1 92.69 101 ALA A CA 1
ATOM 807 C C . ALA A 1 101 ? -13.477 -4.891 -9.586 1 92.69 101 ALA A C 1
ATOM 809 O O . ALA A 1 101 ? -13.969 -3.842 -9.172 1 92.69 101 ALA A O 1
ATOM 810 N N . GLU A 1 102 ? -13.578 -6.039 -9.008 1 92.31 102 GLU A N 1
ATOM 811 C CA . GLU A 1 102 ? -14.312 -6.137 -7.746 1 92.31 102 GLU A CA 1
ATOM 812 C C . GLU A 1 102 ? -13.586 -5.391 -6.629 1 92.31 102 GLU A C 1
ATOM 814 O O . GLU A 1 102 ? -14.219 -4.684 -5.836 1 92.31 102 GLU A O 1
ATOM 819 N N . ILE A 1 103 ? -12.352 -5.512 -6.574 1 91.06 103 ILE A N 1
ATOM 820 C CA . ILE A 1 103 ? -11.547 -4.852 -5.555 1 91.06 103 ILE A CA 1
ATOM 821 C C . ILE A 1 103 ? -11.602 -3.338 -5.758 1 91.06 103 ILE A C 1
ATOM 823 O O . ILE A 1 103 ? -11.727 -2.58 -4.793 1 91.06 103 ILE A O 1
ATOM 827 N N . ALA A 1 104 ? -11.602 -2.943 -7.016 1 92.25 104 ALA A N 1
ATOM 828 C CA . ALA A 1 104 ? -11.695 -1.523 -7.336 1 92.25 104 ALA A CA 1
ATOM 829 C C . ALA A 1 104 ? -13.047 -0.955 -6.918 1 92.25 104 ALA A C 1
ATOM 831 O O . ALA A 1 104 ? -13.117 0.132 -6.34 1 92.25 104 ALA A O 1
ATOM 832 N N . ALA A 1 105 ? -14.07 -1.68 -7.176 1 92.06 105 ALA A N 1
ATOM 833 C CA . ALA A 1 105 ? -15.414 -1.246 -6.812 1 92.06 105 ALA A CA 1
ATOM 834 C C . ALA A 1 105 ? -15.562 -1.136 -5.297 1 92.06 105 ALA A C 1
ATOM 836 O O . ALA A 1 105 ? -16.172 -0.184 -4.797 1 92.06 105 ALA A O 1
ATOM 837 N N . TRP A 1 106 ? -15.055 -2.057 -4.66 1 92.19 106 TRP A N 1
ATOM 838 C CA . TRP A 1 106 ? -15.078 -2.031 -3.201 1 92.19 106 TRP A CA 1
ATOM 839 C C . TRP A 1 106 ? -14.297 -0.836 -2.666 1 92.19 106 TRP A C 1
ATOM 841 O O . TRP A 1 106 ? -14.766 -0.131 -1.77 1 92.19 106 TRP A O 1
ATOM 851 N N . SER A 1 107 ? -13.148 -0.589 -3.172 1 92.56 107 SER A N 1
ATOM 852 C CA . SER A 1 107 ? -12.305 0.518 -2.742 1 92.56 107 SER A CA 1
ATOM 853 C C . SER A 1 107 ? -13.008 1.857 -2.924 1 92.56 107 SER A C 1
ATOM 855 O O . SER A 1 107 ? -12.891 2.744 -2.074 1 92.56 107 SER A O 1
ATOM 857 N N . GLU A 1 108 ? -13.734 1.968 -3.977 1 92.56 108 GLU A N 1
ATOM 858 C CA . GLU A 1 108 ? -14.461 3.201 -4.246 1 92.56 108 GLU A CA 1
ATOM 859 C C . GLU A 1 108 ? -15.594 3.404 -3.238 1 92.56 108 GLU A C 1
ATOM 861 O O . GLU A 1 108 ? -15.797 4.512 -2.74 1 92.56 108 GLU A O 1
ATOM 866 N N . ARG A 1 109 ? -16.234 2.326 -2.979 1 90.88 109 ARG A N 1
ATOM 867 C CA . ARG A 1 109 ? -17.312 2.402 -1.996 1 90.88 109 ARG A CA 1
ATOM 868 C C . ARG A 1 109 ? -16.766 2.73 -0.611 1 90.88 109 ARG A C 1
ATOM 870 O O . ARG A 1 109 ? -17.328 3.551 0.11 1 90.88 109 ARG A O 1
ATOM 877 N N . TRP A 1 110 ? -15.734 2.082 -0.296 1 93.5 110 TRP A N 1
ATOM 878 C CA . TRP A 1 110 ? -15.047 2.307 0.972 1 93.5 110 TRP A CA 1
ATOM 879 C C . TRP A 1 110 ? -14.602 3.758 1.102 1 93.5 110 TRP A C 1
ATOM 881 O O . TRP A 1 110 ? -14.836 4.395 2.131 1 93.5 110 TRP A O 1
ATOM 891 N N . ARG A 1 111 ? -14.078 4.324 0.082 1 95.19 111 ARG A N 1
ATOM 892 C CA . ARG A 1 111 ? -13.625 5.711 0.023 1 95.19 111 ARG A CA 1
ATOM 893 C C . ARG A 1 111 ? -14.805 6.672 0.153 1 95.19 111 ARG A C 1
ATOM 895 O O . ARG A 1 111 ? -14.719 7.672 0.869 1 95.19 111 ARG A O 1
ATOM 902 N N . GLU A 1 112 ? -15.797 6.367 -0.496 1 94.25 112 GLU A N 1
ATOM 903 C CA . GLU A 1 112 ? -16.969 7.227 -0.466 1 94.25 112 GLU A CA 1
ATOM 904 C C . GLU A 1 112 ? -17.547 7.336 0.946 1 94.25 112 GLU A C 1
ATOM 906 O O . GLU A 1 112 ? -17.984 8.406 1.361 1 94.25 112 GLU A O 1
ATOM 911 N N . GLN A 1 113 ? -17.516 6.25 1.587 1 93.5 113 GLN A N 1
ATOM 912 C CA . GLN A 1 113 ? -17.984 6.266 2.967 1 93.5 113 GLN A CA 1
ATOM 913 C C . GLN A 1 113 ? -17.109 7.152 3.842 1 93.5 113 GLN A C 1
ATOM 915 O O . GLN A 1 113 ? -17.609 7.902 4.68 1 93.5 113 GLN A O 1
ATOM 920 N N . GLN A 1 114 ? -15.844 7.094 3.67 1 94.38 114 GLN A N 1
ATOM 921 C CA . GLN A 1 114 ? -14.914 7.941 4.41 1 94.38 114 GLN A CA 1
ATOM 922 C C . GLN A 1 114 ? -15.164 9.414 4.117 1 94.38 114 GLN A C 1
ATOM 924 O O . GLN A 1 114 ? -15.273 10.227 5.039 1 94.38 114 GLN A O 1
ATOM 929 N N . ILE A 1 115 ? -15.227 9.703 2.83 1 94.75 115 ILE A N 1
ATOM 930 C CA . ILE A 1 115 ? -15.383 11.086 2.389 1 94.75 115 ILE A CA 1
ATOM 931 C C . ILE A 1 115 ? -16.656 11.672 2.98 1 94.75 115 ILE A C 1
ATOM 933 O O . ILE A 1 115 ? -16.656 12.789 3.502 1 94.75 115 ILE A O 1
ATOM 937 N N . THR A 1 116 ? -17.703 10.898 2.93 1 94.5 116 THR A N 1
ATOM 938 C CA . THR A 1 116 ? -18.969 11.352 3.475 1 94.5 116 THR A CA 1
ATOM 939 C C . THR A 1 116 ? -18.844 11.641 4.965 1 94.5 116 THR A C 1
ATOM 941 O O . THR A 1 116 ? -19.25 12.719 5.426 1 94.5 116 THR A O 1
ATOM 944 N N . ALA A 1 117 ? -18.281 10.727 5.672 1 92.56 117 ALA A N 1
ATOM 945 C CA . ALA A 1 117 ? -18.141 10.883 7.117 1 92.56 117 ALA A CA 1
ATOM 946 C C . ALA A 1 117 ? -17.219 12.055 7.449 1 92.56 117 ALA A C 1
ATOM 948 O O . ALA A 1 117 ? -17.516 12.859 8.336 1 92.56 117 ALA A O 1
ATOM 949 N N . LEU A 1 118 ? -16.125 12.219 6.719 1 90.81 118 LEU A N 1
ATOM 950 C CA . LEU A 1 118 ? -15.125 13.25 6.992 1 90.81 118 LEU A CA 1
ATOM 951 C C . LEU A 1 118 ? -15.656 14.625 6.617 1 90.81 118 LEU A C 1
ATOM 953 O O . LEU A 1 118 ? -15.297 15.625 7.246 1 90.81 118 LEU A O 1
ATOM 957 N N . ASN A 1 119 ? -16.5 14.648 5.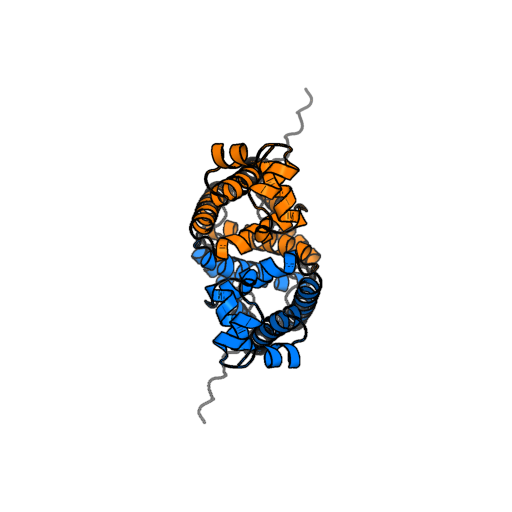621 1 93.19 119 ASN A N 1
ATOM 958 C CA . ASN A 1 119 ? -17.156 15.906 5.301 1 93.19 119 ASN A CA 1
ATOM 959 C C . ASN A 1 119 ? -17.969 16.422 6.477 1 93.19 119 ASN A C 1
ATOM 961 O O . ASN A 1 119 ? -17.938 17.625 6.781 1 93.19 119 ASN A O 1
ATOM 965 N N . PHE A 1 120 ? -18.625 15.555 7.082 1 89.25 120 PHE A N 1
ATOM 966 C CA . PHE A 1 120 ? -19.406 15.922 8.258 1 89.25 120 PHE A CA 1
ATOM 967 C C . PHE A 1 120 ? -18.5 16.422 9.375 1 89.25 120 PHE A C 1
ATOM 969 O O . PHE A 1 120 ? -18.781 17.438 10 1 89.25 120 PHE A O 1
ATOM 976 N N . ILE A 1 121 ? -17.422 15.773 9.555 1 84 121 ILE A N 1
ATOM 977 C CA . ILE A 1 121 ? -16.5 16.109 10.625 1 84 121 ILE A CA 1
ATOM 978 C C . ILE A 1 121 ? -15.859 17.469 10.344 1 84 121 ILE A C 1
ATOM 980 O O . ILE A 1 121 ? -15.766 18.312 11.242 1 84 121 ILE A O 1
ATOM 984 N N . VAL A 1 122 ? -15.43 17.672 9.102 1 86.31 122 VAL A N 1
ATOM 985 C CA . VAL A 1 122 ? -14.812 18.938 8.688 1 86.31 122 VAL A CA 1
ATOM 986 C C . VAL A 1 122 ? -15.789 20.094 8.914 1 86.31 122 VAL A C 1
ATOM 988 O O . VAL A 1 122 ? -15.406 21.141 9.414 1 86.31 122 VAL A O 1
ATOM 991 N N . ARG A 1 123 ? -17.016 19.875 8.633 1 86.88 123 ARG A N 1
ATOM 992 C CA . ARG A 1 123 ? -18.047 20.891 8.812 1 86.88 123 ARG A CA 1
ATOM 993 C C . ARG A 1 123 ? -18.344 21.125 10.297 1 86.88 123 ARG A C 1
ATOM 995 O O . ARG A 1 123 ? -18.406 22.266 10.75 1 86.88 123 ARG A O 1
ATOM 1002 N N . GLN A 1 124 ? -18.484 20.094 10.984 1 83.88 124 GLN A N 1
ATOM 1003 C CA . GLN A 1 124 ? -18.844 20.172 12.398 1 83.88 124 GLN A CA 1
ATOM 1004 C C . GLN A 1 124 ? -17.75 20.859 13.203 1 83.88 124 GLN A C 1
ATOM 1006 O O . GLN A 1 124 ? -18.047 21.578 14.164 1 83.88 124 GLN A O 1
ATOM 1011 N N . HIS A 1 125 ? -16.547 20.688 12.789 1 79.12 125 HIS A N 1
ATOM 1012 C CA . HIS A 1 125 ? -15.438 21.266 13.539 1 79.12 125 HIS A CA 1
ATOM 1013 C C . HIS A 1 125 ? -14.953 22.562 12.906 1 79.12 125 HIS A C 1
ATOM 1015 O O . HIS A 1 125 ? -13.906 23.094 13.281 1 79.12 125 HIS A O 1
ATOM 1021 N N . GLU A 1 126 ? -15.625 23 11.898 1 82.94 126 GLU A N 1
ATOM 1022 C CA . GLU A 1 126 ? -15.406 24.281 11.234 1 82.94 126 GLU A CA 1
ATOM 1023 C C . GLU A 1 126 ? -13.992 24.375 10.664 1 82.94 126 GLU A C 1
ATOM 1025 O O . GLU A 1 126 ? -13.344 25.422 10.766 1 82.94 126 GLU A O 1
ATOM 1030 N N . LEU A 1 127 ? -13.562 23.297 10.242 1 81.31 127 LEU A N 1
ATOM 1031 C CA . LEU A 1 127 ? -12.297 23.297 9.516 1 81.31 127 LEU A CA 1
ATOM 1032 C C . LEU A 1 127 ? -12.461 23.906 8.133 1 81.31 127 LEU A C 1
ATOM 1034 O O . LEU A 1 127 ? -13.555 23.875 7.562 1 81.31 127 LEU A O 1
ATOM 1038 N N . ASP A 1 128 ? -11.391 24.547 7.695 1 87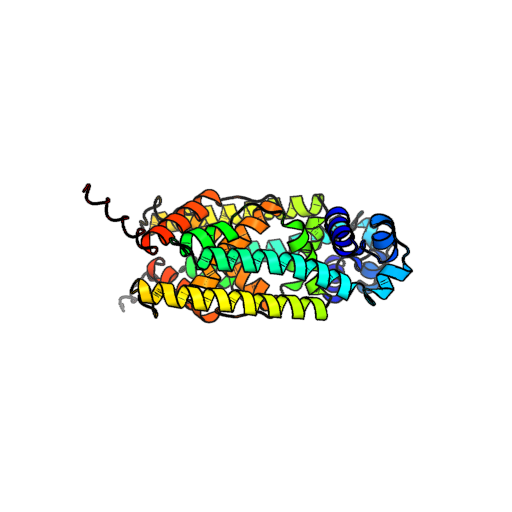.94 128 ASP A N 1
ATOM 1039 C CA . ASP A 1 128 ? -11.406 25.078 6.332 1 87.94 128 ASP A CA 1
ATOM 1040 C C . ASP A 1 128 ? -11.414 23.953 5.305 1 87.94 128 ASP A C 1
ATOM 1042 O O . ASP A 1 128 ? -10.391 23.297 5.082 1 87.94 128 ASP A O 1
ATOM 1046 N N . ALA A 1 129 ? -12.5 23.75 4.625 1 88.69 129 ALA A N 1
ATOM 1047 C CA . ALA A 1 129 ? -12.695 22.625 3.703 1 88.69 129 ALA A CA 1
ATOM 1048 C C . ALA A 1 129 ? -11.797 22.766 2.48 1 88.69 129 ALA A C 1
ATOM 1050 O O . ALA A 1 129 ? -11.516 21.781 1.8 1 88.69 129 ALA A O 1
ATOM 1051 N N . GLU A 1 130 ? -11.383 23.922 2.143 1 88.75 130 GLU A N 1
ATOM 1052 C CA . GLU A 1 130 ? -10.453 24.125 1.037 1 88.75 130 GLU A CA 1
ATOM 1053 C C . GLU A 1 130 ? -9.039 23.719 1.423 1 88.75 130 GLU A C 1
ATOM 1055 O O . GLU A 1 130 ? -8.312 23.141 0.611 1 88.75 130 GLU A O 1
ATOM 1060 N N . GLU A 1 131 ? -8.734 24.016 2.652 1 87.25 131 GLU A N 1
ATOM 1061 C CA . GLU A 1 131 ? -7.414 23.656 3.156 1 87.25 131 GLU A CA 1
ATOM 1062 C C . GLU A 1 131 ? -7.332 22.172 3.488 1 87.25 131 GLU A C 1
ATOM 1064 O O . GLU A 1 131 ? -6.289 21.547 3.291 1 87.25 131 GLU A O 1
ATOM 1069 N N . TYR A 1 132 ? -8.414 21.688 3.965 1 88.44 132 TYR A N 1
ATOM 1070 C CA . TYR A 1 132 ? -8.453 20.281 4.391 1 88.44 132 TYR A CA 1
ATOM 1071 C C . TYR A 1 132 ? -9.633 19.562 3.752 1 88.44 132 TYR A C 1
ATOM 1073 O O . TYR A 1 132 ? -10.586 19.188 4.438 1 88.44 132 TYR A O 1
ATOM 1081 N N . PRO A 1 133 ? -9.5 19.344 2.461 1 93.62 133 PRO A N 1
ATOM 1082 C CA . PRO A 1 133 ? -10.594 18.625 1.811 1 93.62 133 PRO A CA 1
ATOM 1083 C C . PRO A 1 133 ? -10.781 17.203 2.354 1 93.62 133 PRO A C 1
ATOM 1085 O O . PRO A 1 133 ? -9.805 16.469 2.508 1 93.62 133 PRO A O 1
ATOM 1088 N N . ALA A 1 134 ? -12.023 16.828 2.588 1 93.75 134 ALA A N 1
ATOM 1089 C CA . ALA A 1 134 ? -12.359 15.531 3.168 1 93.75 134 ALA A CA 1
ATOM 1090 C C . ALA A 1 134 ? -11.797 14.391 2.332 1 93.75 134 ALA A C 1
ATOM 1092 O O . ALA A 1 134 ? -11.273 13.414 2.877 1 93.75 134 ALA A O 1
ATOM 1093 N N . ALA A 1 135 ? -11.906 14.539 1.029 1 95.62 135 ALA A N 1
ATOM 1094 C CA . ALA A 1 135 ? -11.43 13.5 0.122 1 95.62 135 ALA A CA 1
ATOM 1095 C C . ALA A 1 135 ? -9.922 13.305 0.264 1 95.62 135 ALA A C 1
ATOM 1097 O O . ALA A 1 135 ? -9.438 12.164 0.294 1 95.62 135 ALA A O 1
ATOM 1098 N N . GLY A 1 136 ? -9.203 14.383 0.367 1 95 136 GLY A N 1
ATOM 1099 C CA . GLY A 1 136 ? -7.77 14.297 0.565 1 95 136 GLY A CA 1
ATOM 1100 C C . GLY A 1 136 ? -7.387 13.695 1.904 1 95 136 GLY A C 1
ATOM 1101 O O . GLY A 1 136 ? -6.488 12.852 1.978 1 95 136 GLY A O 1
ATOM 1102 N N . LEU A 1 137 ? -8.086 14.102 2.916 1 93.06 137 LEU A N 1
ATOM 1103 C CA . LEU A 1 137 ? -7.848 13.578 4.254 1 93.06 137 LEU A CA 1
ATOM 1104 C C . LEU A 1 137 ? -8.109 12.07 4.301 1 93.06 137 LEU A C 1
ATOM 1106 O O . LEU A 1 137 ? -7.34 11.32 4.902 1 93.06 137 LEU A O 1
ATOM 1110 N N . ALA A 1 138 ? -9.203 11.656 3.648 1 95.06 138 ALA A N 1
ATOM 1111 C CA . ALA A 1 138 ? -9.547 10.242 3.588 1 95.06 138 ALA A CA 1
ATOM 1112 C C . ALA A 1 138 ? -8.414 9.43 2.959 1 95.06 138 ALA A C 1
ATOM 1114 O O . ALA A 1 138 ? -8.008 8.406 3.502 1 95.06 138 ALA A O 1
ATOM 1115 N N . VAL A 1 139 ? -7.867 9.875 1.868 1 96.38 139 VAL A N 1
ATOM 1116 C CA . VAL A 1 139 ? -6.793 9.203 1.145 1 96.38 139 VAL A CA 1
ATOM 1117 C C . VAL A 1 139 ? -5.547 9.125 2.021 1 96.38 139 VAL A C 1
ATOM 1119 O O . VAL A 1 139 ? -4.949 8.062 2.17 1 96.38 139 VAL A O 1
ATOM 1122 N N . ILE A 1 140 ? -5.238 10.234 2.625 1 95.56 140 ILE A N 1
ATOM 1123 C CA . ILE A 1 140 ? -3.982 10.359 3.359 1 95.56 140 ILE A CA 1
ATOM 1124 C C . ILE A 1 140 ? -4.016 9.461 4.594 1 95.56 140 ILE A C 1
ATOM 1126 O O . ILE A 1 140 ? -3.084 8.688 4.832 1 95.56 140 ILE A O 1
ATOM 1130 N N . ILE A 1 141 ? -5.102 9.5 5.344 1 94.62 141 ILE A N 1
ATOM 1131 C CA . ILE A 1 141 ? -5.215 8.695 6.555 1 94.62 141 ILE A CA 1
ATOM 1132 C C . ILE A 1 141 ? -5.191 7.211 6.191 1 94.62 141 ILE A C 1
ATOM 1134 O O . ILE A 1 141 ? -4.473 6.426 6.812 1 94.62 141 ILE A O 1
ATOM 1138 N N . THR A 1 142 ? -5.914 6.844 5.18 1 95.31 142 THR A N 1
ATOM 1139 C CA . THR A 1 142 ? -5.973 5.461 4.719 1 95.31 142 THR A CA 1
ATOM 1140 C C . THR A 1 142 ? -4.605 5.004 4.211 1 95.31 142 THR A C 1
ATOM 1142 O O . THR A 1 142 ? -4.172 3.891 4.504 1 95.31 142 THR A O 1
ATOM 1145 N N . ALA A 1 143 ? -3.932 5.855 3.459 1 96.31 143 ALA A N 1
ATOM 1146 C CA . ALA A 1 143 ? -2.625 5.531 2.891 1 96.31 143 ALA A CA 1
ATOM 1147 C C . ALA A 1 143 ? -1.621 5.188 3.986 1 96.31 143 ALA A C 1
ATOM 1149 O O . ALA A 1 143 ? -0.938 4.164 3.912 1 96.31 143 ALA A O 1
ATOM 1150 N N . ILE A 1 144 ? -1.57 6.004 5 1 96.94 144 ILE A N 1
ATOM 1151 C CA . ILE A 1 144 ? -0.603 5.82 6.078 1 96.94 144 ILE A CA 1
ATOM 1152 C C . ILE A 1 144 ? -0.905 4.523 6.824 1 96.94 144 ILE A C 1
ATOM 1154 O O . ILE A 1 144 ? -0.016 3.693 7.023 1 96.94 144 ILE A O 1
ATOM 1158 N N . GLY A 1 145 ? -2.125 4.34 7.188 1 95.75 145 GLY A N 1
ATOM 1159 C CA . GLY A 1 145 ? -2.496 3.137 7.918 1 95.75 145 GLY A CA 1
ATOM 1160 C C . GLY A 1 145 ? -2.23 1.863 7.137 1 95.75 145 GLY A C 1
ATOM 1161 O O . GLY A 1 145 ? -1.694 0.896 7.684 1 95.75 145 GLY A O 1
ATOM 1162 N N . ARG A 1 146 ? -2.629 1.887 5.906 1 92.06 146 ARG A N 1
ATOM 1163 C CA . ARG A 1 146 ? -2.434 0.728 5.039 1 92.06 146 ARG A CA 1
ATOM 1164 C C . ARG A 1 146 ? -0.951 0.402 4.887 1 92.06 146 ARG A C 1
ATOM 1166 O O . ARG A 1 146 ? -0.553 -0.761 4.984 1 92.06 146 ARG A O 1
ATOM 1173 N N . THR A 1 147 ? -0.174 1.357 4.617 1 92.81 147 THR A N 1
ATOM 1174 C CA . THR A 1 147 ? 1.258 1.152 4.426 1 92.81 147 THR A CA 1
ATOM 1175 C C . THR A 1 147 ? 1.899 0.603 5.699 1 92.81 147 THR A C 1
ATOM 1177 O O . THR A 1 147 ? 2.754 -0.283 5.633 1 92.81 147 THR A O 1
ATOM 1180 N N . LEU A 1 148 ? 1.524 1.108 6.883 1 94.44 148 LEU A N 1
ATOM 1181 C CA . LEU A 1 148 ? 2.07 0.611 8.141 1 94.44 148 LEU A CA 1
ATOM 1182 C C . LEU A 1 148 ? 1.816 -0.885 8.289 1 94.44 148 LEU A C 1
ATOM 1184 O O . LEU A 1 148 ? 2.732 -1.646 8.609 1 94.44 148 LEU A O 1
ATOM 1188 N N . ILE A 1 149 ? 0.632 -1.289 7.969 1 92 149 ILE A N 1
ATOM 1189 C CA . ILE A 1 149 ? 0.253 -2.688 8.133 1 92 149 ILE A CA 1
ATOM 1190 C C . ILE A 1 149 ? 0.991 -3.545 7.105 1 92 149 ILE A C 1
ATOM 1192 O O . ILE A 1 149 ? 1.541 -4.594 7.445 1 92 149 ILE A O 1
ATOM 1196 N N . LEU A 1 150 ? 1.039 -3.125 5.867 1 87.81 150 LEU A N 1
ATOM 1197 C CA . LEU A 1 150 ? 1.692 -3.877 4.801 1 87.81 150 LEU A CA 1
ATOM 1198 C C . LEU A 1 150 ? 3.189 -3.998 5.059 1 87.81 150 LEU A C 1
ATOM 1200 O O . LEU A 1 150 ? 3.766 -5.078 4.906 1 87.81 150 LEU A O 1
ATOM 1204 N N . GLU A 1 151 ? 3.826 -2.924 5.465 1 90.31 151 GLU A N 1
ATOM 1205 C CA . GLU A 1 151 ? 5.258 -2.969 5.75 1 90.31 151 GLU A CA 1
ATOM 1206 C C . GLU A 1 151 ? 5.555 -3.889 6.934 1 90.31 151 GLU A C 1
ATOM 1208 O O . GLU A 1 151 ? 6.527 -4.648 6.906 1 90.31 151 GLU A O 1
ATOM 1213 N N . GLN A 1 152 ? 4.703 -3.777 7.922 1 88.12 152 GLN A N 1
ATOM 1214 C CA . GLN A 1 152 ? 4.875 -4.664 9.062 1 88.12 152 GLN A CA 1
ATOM 1215 C C . GLN A 1 152 ? 4.742 -6.129 8.656 1 88.12 152 GLN A C 1
ATOM 1217 O O . GLN A 1 152 ? 5.504 -6.98 9.117 1 88.12 152 GLN A O 1
ATOM 1222 N N . GLY A 1 153 ? 3.797 -6.426 7.801 1 84.06 153 GLY A N 1
ATOM 1223 C CA . GLY A 1 153 ? 3.607 -7.77 7.285 1 84.06 153 GLY A CA 1
ATOM 1224 C C . GLY A 1 153 ? 4.797 -8.273 6.488 1 84.06 153 GLY A C 1
ATOM 1225 O O . GLY A 1 153 ? 5.031 -9.484 6.414 1 84.06 153 GLY A O 1
ATOM 1226 N N . LEU A 1 154 ? 5.57 -7.348 5.91 1 84.25 154 LEU A N 1
ATOM 1227 C CA . LEU A 1 154 ? 6.742 -7.699 5.117 1 84.25 154 LEU A CA 1
ATOM 1228 C C . LEU A 1 154 ? 8.008 -7.664 5.969 1 84.25 154 LEU A C 1
ATOM 1230 O O . LEU A 1 154 ? 9.109 -7.883 5.457 1 84.25 154 LEU A O 1
ATOM 1234 N N . GLY A 1 155 ? 7.828 -7.285 7.242 1 84.06 155 GLY A N 1
ATOM 1235 C CA . GLY A 1 155 ? 8.953 -7.348 8.156 1 84.06 155 GLY A CA 1
ATOM 1236 C C . GLY A 1 155 ? 9.703 -6.035 8.273 1 84.06 155 GLY A C 1
ATOM 1237 O O . GLY A 1 155 ? 10.867 -6.008 8.688 1 84.06 155 GLY A O 1
ATOM 1238 N N . SER A 1 156 ? 9.109 -4.984 7.832 1 88.5 156 SER A N 1
ATOM 1239 C CA . SER A 1 156 ? 9.695 -3.652 7.922 1 88.5 156 SER A CA 1
ATOM 1240 C C . SER A 1 156 ? 8.875 -2.744 8.828 1 88.5 156 SER A C 1
ATOM 1242 O O . SER A 1 156 ? 7.645 -2.76 8.781 1 88.5 156 SER A O 1
ATOM 1244 N N . SER A 1 157 ? 9.609 -1.945 9.703 1 91.44 157 SER A N 1
ATOM 1245 C CA . SER A 1 157 ? 8.867 -1.085 10.617 1 91.44 157 SER A CA 1
ATOM 1246 C C . SER A 1 157 ? 9.633 0.199 10.914 1 91.44 157 SER A C 1
ATOM 1248 O O . SER A 1 157 ? 9.281 0.933 11.844 1 91.44 157 SER A O 1
ATOM 1250 N N . GLY A 1 158 ? 10.617 0.457 10.141 1 91.88 158 GLY A N 1
ATOM 1251 C CA . GLY A 1 158 ? 11.406 1.657 10.375 1 91.88 158 GLY A CA 1
ATOM 1252 C C . GLY A 1 158 ? 10.578 2.928 10.344 1 91.88 158 GLY A C 1
ATOM 1253 O O . GLY A 1 158 ? 9.867 3.189 9.367 1 91.88 158 GLY A O 1
ATOM 1254 N N . GLY A 1 159 ? 10.602 3.674 11.5 1 95.12 159 GLY A N 1
ATOM 1255 C CA . GLY A 1 159 ? 9.945 4.969 11.562 1 95.12 159 GLY A CA 1
ATOM 1256 C C . GLY A 1 159 ? 8.461 4.871 11.891 1 95.12 159 GLY A C 1
ATOM 1257 O O . GLY A 1 159 ? 7.777 5.891 12 1 95.12 159 GLY A O 1
ATOM 1258 N N . HIS A 1 160 ? 7.91 3.674 12.07 1 96.06 160 HIS A N 1
ATOM 1259 C CA . HIS A 1 160 ? 6.477 3.484 12.266 1 96.06 160 HIS A CA 1
ATOM 1260 C C . HIS A 1 160 ? 5.992 4.176 13.531 1 96.06 160 HIS A C 1
ATOM 1262 O O . HIS A 1 160 ? 4.957 4.844 13.523 1 96.06 160 HIS A O 1
ATOM 1268 N N . ASP A 1 161 ? 6.777 4.031 14.555 1 95.69 161 ASP A N 1
ATOM 1269 C CA . ASP A 1 161 ? 6.375 4.625 15.82 1 95.69 161 ASP A CA 1
ATOM 1270 C C . ASP A 1 161 ? 6.273 6.145 15.711 1 95.69 161 ASP A C 1
ATOM 1272 O O . ASP A 1 161 ? 5.316 6.746 16.203 1 95.69 161 ASP A O 1
ATOM 1276 N N . ASP A 1 162 ? 7.223 6.754 15.086 1 96 162 ASP A N 1
ATOM 1277 C CA . ASP A 1 162 ? 7.227 8.203 14.891 1 96 162 ASP A CA 1
ATOM 1278 C C . ASP A 1 162 ? 6.051 8.641 14.031 1 96 162 ASP A C 1
ATOM 1280 O O . ASP A 1 162 ? 5.438 9.68 14.289 1 96 162 ASP A O 1
ATOM 1284 N N . ALA A 1 163 ? 5.754 7.879 13 1 96.06 163 ALA A N 1
ATOM 1285 C CA . ALA A 1 163 ? 4.641 8.195 12.109 1 96.06 163 ALA A CA 1
ATOM 1286 C C . ALA A 1 163 ? 3.311 8.125 12.852 1 96.06 163 ALA A C 1
ATOM 1288 O O . ALA A 1 163 ? 2.477 9.031 12.727 1 96.06 163 ALA A O 1
ATOM 1289 N N . VAL A 1 164 ? 3.15 7.078 13.648 1 96.06 164 VAL A N 1
ATOM 1290 C CA . VAL A 1 164 ? 1.926 6.906 14.43 1 96.06 164 VAL A CA 1
ATOM 1291 C C . VAL A 1 164 ? 1.776 8.055 15.422 1 96.06 164 VAL A C 1
ATOM 1293 O O . VAL A 1 164 ? 0.693 8.633 15.555 1 96.06 164 VAL A O 1
ATOM 1296 N N . ALA A 1 165 ? 2.844 8.43 16.109 1 95 165 ALA A N 1
ATOM 1297 C CA . ALA A 1 165 ? 2.812 9.539 17.062 1 95 165 ALA A CA 1
ATOM 1298 C C . ALA A 1 165 ? 2.445 10.844 16.359 1 95 165 ALA A C 1
ATOM 1300 O O . ALA A 1 165 ? 1.656 11.633 16.875 1 95 165 ALA A O 1
ATOM 1301 N N . LEU A 1 166 ? 3 11.023 15.219 1 93.25 166 LEU A N 1
ATOM 1302 C CA . LEU A 1 166 ? 2.732 12.234 14.445 1 93.25 166 LEU A CA 1
ATOM 1303 C C . LEU A 1 166 ? 1.271 12.297 14.016 1 93.25 166 LEU A C 1
ATOM 1305 O O . LEU A 1 166 ? 0.619 13.336 14.148 1 93.25 166 LEU A O 1
ATOM 1309 N N . VAL A 1 167 ? 0.723 11.211 13.539 1 94.06 167 VAL A N 1
ATOM 1310 C CA . VAL A 1 167 ? -0.675 11.172 13.117 1 94.06 167 VAL A CA 1
ATOM 1311 C C . VAL A 1 167 ? -1.58 11.422 14.32 1 94.06 167 VAL A C 1
ATOM 1313 O O . VAL A 1 167 ? -2.535 12.195 14.234 1 94.06 167 VAL A O 1
ATOM 1316 N N . ASN A 1 168 ? -1.244 10.812 15.43 1 93.19 168 ASN A N 1
ATOM 1317 C CA . ASN A 1 168 ? -2.041 11.016 16.641 1 93.19 168 ASN A CA 1
ATOM 1318 C C . ASN A 1 168 ? -2.057 12.484 17.062 1 93.19 168 ASN A C 1
ATOM 1320 O O . ASN A 1 168 ? -3.1 13.008 17.453 1 93.19 168 ASN A O 1
ATOM 1324 N N . ARG A 1 169 ? -0.979 13.156 17 1 89.44 169 ARG A N 1
ATOM 1325 C CA . ARG A 1 169 ? -0.91 14.578 17.328 1 89.44 169 ARG A CA 1
ATOM 1326 C C . ARG A 1 169 ? -1.775 15.414 16.391 1 89.44 169 ARG A C 1
ATOM 1328 O O . ARG A 1 169 ? -2.479 16.328 16.828 1 89.44 169 ARG A O 1
ATOM 1335 N N . LEU A 1 170 ? -1.717 15.039 15.141 1 85.56 170 LEU A N 1
ATOM 1336 C CA . LEU A 1 170 ? -2.514 15.766 14.156 1 85.56 170 LEU A CA 1
ATOM 1337 C C . LEU A 1 170 ? -4.004 15.531 14.383 1 85.56 170 LEU A C 1
ATOM 1339 O O . LEU A 1 170 ? -4.805 16.469 14.289 1 85.56 170 LEU A O 1
ATOM 1343 N N . LEU A 1 171 ? -4.367 14.281 14.703 1 89.69 171 LEU A N 1
ATOM 1344 C CA . LEU A 1 171 ? -5.762 13.953 14.977 1 89.69 171 LEU A CA 1
ATOM 1345 C C . LEU A 1 171 ? -6.25 14.68 16.234 1 89.69 171 LEU A C 1
ATOM 1347 O O . LEU A 1 171 ? -7.402 15.125 16.281 1 89.69 171 LEU A O 1
ATOM 1351 N N . ASP A 1 172 ? -5.438 14.82 17.219 1 87.38 172 ASP A N 1
ATOM 1352 C CA . ASP A 1 172 ? -5.789 15.539 18.438 1 87.38 172 ASP A CA 1
ATOM 1353 C C . ASP A 1 172 ? -6.129 17 18.125 1 87.38 172 ASP A C 1
ATOM 1355 O O . ASP A 1 172 ? -7 17.594 18.766 1 87.38 172 ASP A O 1
ATOM 1359 N N . ARG A 1 173 ? -5.465 17.484 17.219 1 78.81 173 ARG A N 1
ATOM 1360 C CA . ARG A 1 173 ? -5.676 18.875 16.859 1 78.81 173 ARG A CA 1
ATOM 1361 C C . ARG A 1 173 ? -7.016 19.062 16.156 1 78.81 173 ARG A C 1
ATOM 1363 O O . ARG A 1 173 ? -7.656 20.109 16.297 1 78.81 173 ARG A O 1
ATOM 1370 N N . PHE A 1 174 ? -7.383 18.016 15.484 1 76.62 174 PHE A N 1
ATOM 1371 C CA . PHE A 1 174 ? -8.57 18.172 14.648 1 76.62 174 PHE A CA 1
ATOM 1372 C C . PHE A 1 174 ? -9.797 17.578 15.336 1 76.62 174 PHE A C 1
ATOM 1374 O O . PHE A 1 174 ? -10.93 17.906 14.984 1 76.62 174 PHE A O 1
ATOM 1381 N N . GLU A 1 175 ? -9.562 16.594 16.109 1 77.69 175 GLU A N 1
ATOM 1382 C CA . GLU A 1 175 ? -10.695 15.953 16.766 1 77.69 175 GLU A CA 1
ATOM 1383 C C . GLU A 1 175 ? -11.055 16.672 18.062 1 77.69 175 GLU A C 1
ATOM 1385 O O . GLU A 1 175 ? -10.18 16.984 18.875 1 77.69 175 GLU A O 1
ATOM 1390 N N . MET A 1 176 ? -12.047 17.531 18.047 1 61.88 176 MET A N 1
ATOM 1391 C CA . MET A 1 176 ? -12.547 18.266 19.203 1 61.88 176 MET A CA 1
ATOM 1392 C C . MET A 1 176 ? -12.805 17.328 20.375 1 61.88 176 MET A C 1
ATOM 1394 O O . MET A 1 176 ? -13.211 16.172 20.172 1 61.88 176 MET A O 1
ATOM 1398 N N . PRO A 1 177 ? -12.203 17.766 21.562 1 57.41 177 PRO A N 1
ATOM 1399 C CA . PRO A 1 177 ? -12.414 16.953 22.766 1 57.41 177 PRO A CA 1
ATOM 1400 C C . PRO A 1 177 ? -13.883 16.562 22.969 1 57.41 177 PRO A C 1
ATOM 1402 O O . PRO A 1 177 ? -14.781 17.297 22.547 1 57.41 177 PRO A O 1
ATOM 1405 N N . ALA A 1 178 ? -14.156 15.312 23.062 1 54.28 178 ALA A N 1
ATOM 1406 C CA . ALA A 1 178 ? -15.484 14.867 23.469 1 54.28 178 ALA A CA 1
ATOM 1407 C C . ALA A 1 178 ? -16.156 15.891 24.391 1 54.28 178 ALA A C 1
ATOM 1409 O O . ALA A 1 178 ? -15.492 16.5 25.219 1 54.28 178 ALA A O 1
ATOM 1410 N N . PRO A 1 179 ? -17.219 16.359 23.984 1 49.12 179 PRO A N 1
ATOM 1411 C CA . PRO A 1 179 ? -17.859 17.25 24.969 1 49.12 179 PRO A CA 1
ATOM 1412 C C . PRO A 1 179 ? -17.781 16.703 26.391 1 49.12 179 PRO A C 1
ATOM 1414 O O . PRO A 1 179 ? -17.781 15.492 26.594 1 49.12 179 PRO A O 1
ATOM 1417 N N . ARG A 1 180 ? -17 17.375 27.219 1 46.66 180 ARG A N 1
ATOM 1418 C CA . ARG A 1 180 ? -16.938 17.047 28.641 1 46.66 180 ARG A CA 1
ATOM 1419 C C . ARG A 1 180 ? -18.312 16.641 29.172 1 46.66 180 ARG A C 1
ATOM 1421 O O . ARG A 1 180 ? -19.297 17.344 28.953 1 46.66 180 ARG A O 1
ATOM 1428 N N . SER A 1 181 ? -18.625 15.375 29.141 1 45.97 181 SER A N 1
ATOM 1429 C CA . SER A 1 181 ? -19.844 14.984 29.828 1 45.97 181 SER A CA 1
ATOM 1430 C C . SER A 1 181 ? -20.141 15.922 31 1 45.97 181 SER A C 1
ATOM 1432 O O . SER A 1 181 ? -19.266 16.172 31.828 1 45.97 181 SER A O 1
ATOM 1434 N N . ARG A 1 182 ? -21.047 16.922 30.938 1 45.94 182 ARG A N 1
ATOM 1435 C CA . ARG A 1 182 ? -21.594 17.703 32.062 1 45.94 182 ARG A CA 1
ATOM 1436 C C . ARG A 1 182 ? -21.672 16.859 33.312 1 45.94 182 ARG A C 1
ATOM 1438 O O . ARG A 1 182 ? -22.234 15.766 33.312 1 45.94 182 ARG A O 1
ATOM 1445 N N . ARG A 1 183 ? -20.719 16.984 34.25 1 46.84 183 ARG A N 1
ATOM 1446 C CA . ARG A 1 183 ? -20.859 16.422 35.594 1 46.84 183 ARG A CA 1
ATOM 1447 C C . ARG A 1 183 ? -22.328 16.453 36.062 1 46.84 183 ARG A C 1
ATOM 1449 O O . ARG A 1 183 ? -23 17.484 35.906 1 46.84 183 ARG A O 1
ATOM 1456 N N . PRO A 1 184 ? -22.984 15.344 36.188 1 46.94 184 PRO A N 1
ATOM 1457 C CA . PRO A 1 184 ? -24.328 15.375 36.781 1 46.94 184 PRO A CA 1
ATOM 1458 C C . PRO A 1 184 ? -24.422 16.344 37.969 1 46.94 184 PRO A C 1
ATOM 1460 O O . PRO A 1 184 ? -23.516 16.375 38.812 1 46.94 184 PRO A O 1
ATOM 1463 N N . THR A 1 185 ? -24.891 17.562 37.688 1 42.34 185 THR A N 1
ATOM 1464 C CA . THR A 1 185 ? -25.281 18.359 38.844 1 42.34 185 THR A CA 1
ATOM 1465 C C . THR A 1 185 ? -25.938 17.484 39.906 1 42.34 185 THR A C 1
ATOM 1467 O O . THR A 1 185 ? -26.859 16.734 39.625 1 42.34 185 THR A O 1
ATOM 1470 N N . GLY A 1 186 ? -25.156 16.969 40.844 1 42.28 186 GLY A N 1
ATOM 1471 C CA . GLY A 1 186 ? -25.656 16.344 42.062 1 42.28 186 GLY A CA 1
ATOM 1472 C C . GLY A 1 186 ? -26.953 16.938 42.562 1 42.28 186 GLY A C 1
ATOM 1473 O O . GLY A 1 186 ? -27 18.125 42.906 1 42.28 186 GLY A O 1
ATOM 1474 N N . ASP A 1 187 ? -28.172 16.516 42 1 33.16 187 ASP A N 1
ATOM 1475 C CA . ASP A 1 187 ? -29.281 16.625 42.938 1 33.16 187 ASP A CA 1
ATOM 1476 C C . ASP A 1 187 ? -29.078 15.711 44.156 1 33.16 187 ASP A C 1
ATOM 1478 O O . ASP A 1 187 ? -28.672 14.562 44 1 33.16 187 ASP A O 1
ATOM 1482 N N . MET B 1 1 ? 19.312 -9.82 -20.641 1 89.5 1 MET B N 1
ATOM 1483 C CA . MET B 1 1 ? 18.547 -10.758 -21.453 1 89.5 1 MET B CA 1
ATOM 1484 C C . MET B 1 1 ? 17.562 -11.539 -20.594 1 89.5 1 MET B C 1
ATOM 1486 O O . MET B 1 1 ? 16.391 -11.141 -20.453 1 89.5 1 MET B O 1
ATOM 1490 N N . LEU B 1 2 ? 18.188 -12.336 -19.625 1 95.06 2 LEU B N 1
ATOM 1491 C CA . LEU B 1 2 ? 17.344 -13.227 -18.828 1 95.06 2 LEU B CA 1
ATOM 1492 C C . LEU B 1 2 ? 16.469 -12.43 -17.875 1 95.06 2 LEU B C 1
ATOM 1494 O O . LEU B 1 2 ? 15.289 -12.719 -17.719 1 95.06 2 LEU B O 1
ATOM 1498 N N . VAL B 1 3 ? 17.016 -11.422 -17.375 1 95.44 3 VAL B N 1
ATOM 1499 C CA . VAL B 1 3 ? 16.312 -10.609 -16.406 1 95.44 3 VAL B CA 1
ATOM 1500 C C . VAL B 1 3 ? 15.172 -9.859 -17.078 1 95.44 3 VAL B C 1
ATOM 1502 O O . VAL B 1 3 ? 14.062 -9.789 -16.547 1 95.44 3 VAL B O 1
ATOM 1505 N N . ASP B 1 4 ? 15.438 -9.375 -18.25 1 95.44 4 ASP B N 1
ATOM 1506 C CA . ASP B 1 4 ? 14.414 -8.68 -19.016 1 95.44 4 ASP B CA 1
ATOM 1507 C C . ASP B 1 4 ? 13.281 -9.617 -19.406 1 95.44 4 ASP B C 1
ATOM 1509 O O . ASP B 1 4 ? 12.102 -9.266 -19.281 1 95.44 4 ASP B O 1
ATOM 1513 N N . ALA B 1 5 ? 13.68 -10.719 -19.875 1 96.38 5 ALA B N 1
ATOM 1514 C CA . ALA B 1 5 ? 12.695 -11.727 -20.266 1 96.38 5 ALA B CA 1
ATOM 1515 C C . ALA B 1 5 ? 11.828 -12.148 -19.078 1 96.38 5 ALA B C 1
ATOM 1517 O O . ALA B 1 5 ? 10.617 -12.297 -19.219 1 96.38 5 ALA B O 1
ATOM 1518 N N . THR B 1 6 ? 12.469 -12.312 -17.984 1 96.31 6 THR B N 1
ATOM 1519 C CA . THR B 1 6 ? 11.75 -12.711 -16.766 1 96.31 6 THR B CA 1
ATOM 1520 C C . THR B 1 6 ? 10.773 -11.625 -16.344 1 96.31 6 THR B C 1
ATOM 1522 O O . THR B 1 6 ? 9.609 -11.914 -16.031 1 96.31 6 THR B O 1
ATOM 1525 N N . SER B 1 7 ? 11.242 -10.43 -16.328 1 94.69 7 SER B N 1
ATOM 1526 C CA . SER B 1 7 ? 10.391 -9.305 -15.969 1 94.69 7 SER B CA 1
ATOM 1527 C C . SER B 1 7 ? 9.164 -9.227 -16.875 1 94.69 7 SER B C 1
ATOM 1529 O O . SER B 1 7 ? 8.047 -9.039 -16.391 1 94.69 7 SER B O 1
ATOM 1531 N N . GLN B 1 8 ? 9.344 -9.406 -18.109 1 94.56 8 GLN B N 1
ATOM 1532 C CA . GLN B 1 8 ? 8.242 -9.336 -19.062 1 94.56 8 GLN B CA 1
ATOM 1533 C C . GLN B 1 8 ? 7.25 -10.469 -18.844 1 94.56 8 GLN B C 1
ATOM 1535 O O . GLN B 1 8 ? 6.035 -10.25 -18.859 1 94.56 8 GLN B O 1
ATOM 1540 N N . LEU B 1 9 ? 7.762 -11.609 -18.594 1 94.44 9 LEU B N 1
ATOM 1541 C CA . LEU B 1 9 ? 6.902 -12.758 -18.344 1 94.44 9 LEU B CA 1
ATOM 1542 C C . LEU B 1 9 ? 6.082 -12.562 -17.062 1 94.44 9 LEU B C 1
ATOM 1544 O O . LEU B 1 9 ? 4.895 -12.891 -17.031 1 94.44 9 LEU B O 1
ATOM 1548 N N . MET B 1 10 ? 6.746 -12.062 -16.094 1 91.81 10 MET B N 1
ATOM 1549 C CA . MET B 1 10 ? 6.066 -11.836 -14.812 1 91.81 10 MET B CA 1
ATOM 1550 C C . MET B 1 10 ? 4.922 -10.844 -14.984 1 91.81 10 MET B C 1
ATOM 1552 O O . MET B 1 10 ? 3.822 -11.062 -14.469 1 91.81 10 MET B O 1
ATOM 1556 N N . VAL B 1 11 ? 5.176 -9.812 -15.727 1 89.69 11 VAL B N 1
ATOM 1557 C CA . VAL B 1 11 ? 4.18 -8.766 -15.93 1 89.69 11 VAL B CA 1
ATOM 1558 C C . VAL B 1 11 ? 3.045 -9.297 -16.797 1 89.69 11 VAL B C 1
ATOM 1560 O O . VAL B 1 11 ? 1.87 -9.031 -16.531 1 89.69 11 VAL B O 1
ATOM 1563 N N . GLU B 1 12 ? 3.35 -10.086 -17.766 1 88.88 12 GLU B N 1
ATOM 1564 C CA . GLU B 1 12 ? 2.381 -10.539 -18.766 1 88.88 12 GLU B CA 1
ATOM 1565 C C . GLU B 1 12 ? 1.58 -11.734 -18.25 1 88.88 12 GLU B C 1
ATOM 1567 O O . GLU B 1 12 ? 0.381 -11.844 -18.516 1 88.88 12 GLU B O 1
ATOM 1572 N N . GLU B 1 13 ? 2.32 -12.57 -17.469 1 88.31 13 GLU B N 1
ATOM 1573 C CA . GLU B 1 13 ? 1.686 -13.859 -17.188 1 88.31 13 GLU B CA 1
ATOM 1574 C C . GLU B 1 13 ? 1.771 -14.195 -15.703 1 88.31 13 GLU B C 1
ATOM 1576 O O . GLU B 1 13 ? 1.249 -15.227 -15.266 1 88.31 13 GLU B O 1
ATOM 1581 N N . GLY B 1 14 ? 2.393 -13.406 -14.992 1 85.5 14 GLY B N 1
ATOM 1582 C CA . GLY B 1 14 ? 2.531 -13.68 -13.562 1 85.5 14 GLY B CA 1
ATOM 1583 C C . GLY B 1 14 ? 3.814 -14.406 -13.219 1 85.5 14 GLY B C 1
ATOM 1584 O O . GLY B 1 14 ? 4.43 -15.039 -14.086 1 85.5 14 GLY B O 1
ATOM 1585 N N . TYR B 1 15 ? 4.156 -14.336 -11.945 1 85.88 15 TYR B N 1
ATOM 1586 C CA . TYR B 1 15 ? 5.426 -14.93 -11.531 1 85.88 15 TYR B CA 1
ATOM 1587 C C . TYR B 1 15 ? 5.375 -16.453 -11.617 1 85.88 15 TYR B C 1
ATOM 1589 O O . TYR B 1 15 ? 6.387 -17.094 -11.891 1 85.88 15 TYR B O 1
ATOM 1597 N N . ALA B 1 16 ? 4.211 -16.984 -11.398 1 81.75 16 ALA B N 1
ATOM 1598 C CA . ALA B 1 16 ? 4.074 -18.438 -11.422 1 81.75 16 ALA B CA 1
ATOM 1599 C C . ALA B 1 16 ? 4.312 -19 -12.82 1 81.75 16 ALA B C 1
ATOM 1601 O O . ALA B 1 16 ? 4.766 -20.141 -12.977 1 81.75 16 ALA B O 1
ATOM 1602 N N . ALA B 1 17 ? 4.121 -18.219 -13.758 1 86.44 17 ALA B N 1
ATOM 1603 C CA . ALA B 1 17 ? 4.293 -18.641 -15.148 1 86.44 17 ALA B CA 1
ATOM 1604 C C . ALA B 1 17 ? 5.734 -18.453 -15.602 1 86.44 17 ALA B C 1
ATOM 1606 O O . ALA B 1 17 ? 6.152 -19 -16.625 1 86.44 17 ALA B O 1
ATOM 1607 N N . ALA B 1 18 ? 6.434 -17.672 -14.906 1 91 18 ALA B N 1
ATOM 1608 C CA . ALA B 1 18 ? 7.816 -17.375 -15.281 1 91 18 ALA B CA 1
ATOM 1609 C C . ALA B 1 18 ? 8.75 -18.516 -14.859 1 91 18 ALA B C 1
ATOM 1611 O O . ALA B 1 18 ? 9.539 -18.344 -13.922 1 91 18 ALA B O 1
ATOM 1612 N N . THR B 1 19 ? 8.766 -19.609 -15.633 1 92.69 19 THR B N 1
ATOM 1613 C CA . THR B 1 19 ? 9.633 -20.75 -15.375 1 92.69 19 THR B CA 1
ATOM 1614 C C . THR B 1 19 ? 10.922 -20.641 -16.188 1 92.69 19 THR B C 1
ATOM 1616 O O . THR B 1 19 ? 11.008 -19.859 -17.141 1 92.69 19 THR B O 1
ATOM 1619 N N . SER B 1 20 ? 11.875 -21.484 -15.734 1 94.5 20 SER B N 1
ATOM 1620 C CA . SER B 1 20 ? 13.156 -21.469 -16.438 1 94.5 20 SER B CA 1
ATOM 1621 C C . SER B 1 20 ? 12.984 -21.766 -17.922 1 94.5 20 SER B C 1
ATOM 1623 O O . SER B 1 20 ? 13.617 -21.125 -18.766 1 94.5 20 SER B O 1
ATOM 1625 N N . ARG B 1 21 ? 12.141 -22.703 -18.219 1 95.44 21 ARG B N 1
ATOM 1626 C CA . ARG B 1 21 ? 11.898 -23.094 -19.609 1 95.44 21 ARG B CA 1
ATOM 1627 C C . ARG B 1 21 ? 11.305 -21.938 -20.406 1 95.44 21 ARG B C 1
ATOM 1629 O O . ARG B 1 21 ? 11.758 -21.625 -21.516 1 95.44 21 ARG B O 1
ATOM 1636 N N . ARG B 1 22 ? 10.383 -21.234 -19.891 1 95.81 22 ARG B N 1
ATOM 1637 C CA . ARG B 1 22 ? 9.703 -20.141 -20.578 1 95.81 22 ARG B CA 1
ATOM 1638 C C . ARG B 1 22 ? 10.602 -18.922 -20.703 1 95.81 22 ARG B C 1
ATOM 1640 O O . ARG B 1 22 ? 10.578 -18.219 -21.703 1 95.81 22 ARG B O 1
ATOM 1647 N N . VAL B 1 23 ? 11.344 -18.641 -19.641 1 96.88 23 VAL B N 1
ATOM 1648 C CA . VAL B 1 23 ? 12.297 -17.531 -19.641 1 96.88 23 VAL B CA 1
ATOM 1649 C C . VAL B 1 23 ? 13.336 -17.766 -20.75 1 96.88 23 VAL B C 1
ATOM 1651 O O . VAL B 1 23 ? 13.648 -16.844 -21.516 1 96.88 23 VAL B O 1
ATOM 1654 N N . ALA B 1 24 ? 13.836 -18.984 -20.781 1 97.06 24 ALA B N 1
ATOM 1655 C CA . ALA B 1 24 ? 14.812 -19.344 -21.812 1 97.06 24 ALA B CA 1
ATOM 1656 C C . ALA B 1 24 ? 14.25 -19.125 -23.219 1 97.06 24 ALA B C 1
ATOM 1658 O O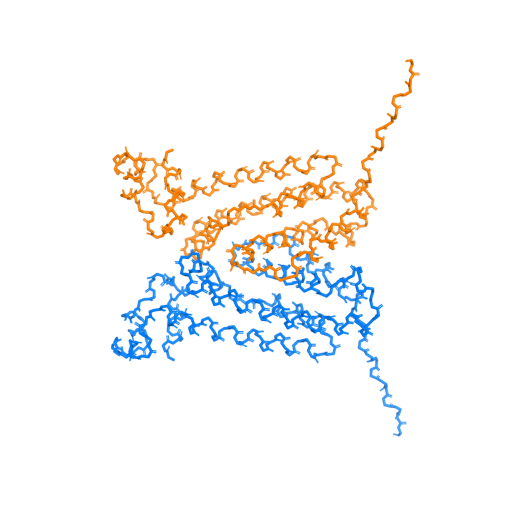 . ALA B 1 24 ? 14.914 -18.547 -24.078 1 97.06 24 ALA B O 1
ATOM 1659 N N . ALA B 1 25 ? 13.062 -19.625 -23.422 1 96.88 25 ALA B N 1
ATOM 1660 C CA . ALA B 1 25 ? 12.391 -19.5 -24.703 1 96.88 25 ALA B CA 1
ATOM 1661 C C . ALA B 1 25 ? 12.234 -18.031 -25.094 1 96.88 25 ALA B C 1
ATOM 1663 O O . ALA B 1 25 ? 12.508 -17.656 -26.234 1 96.88 25 ALA B O 1
ATOM 1664 N N . LYS B 1 26 ? 11.805 -17.25 -24.172 1 96 26 LYS B N 1
ATOM 1665 C CA . LYS B 1 26 ? 11.586 -15.828 -24.438 1 96 26 LYS B CA 1
ATOM 1666 C C . LYS B 1 26 ? 12.906 -15.109 -24.703 1 96 26 LYS B C 1
ATOM 1668 O O . LYS B 1 26 ? 12.953 -14.18 -25.516 1 96 26 LYS B O 1
ATOM 1673 N N . ALA B 1 27 ? 13.914 -15.5 -24 1 96 27 ALA B N 1
ATOM 1674 C CA . ALA B 1 27 ? 15.227 -14.875 -24.125 1 96 27 ALA B CA 1
ATOM 1675 C C . ALA B 1 27 ? 15.977 -15.422 -25.344 1 96 27 ALA B C 1
ATOM 1677 O O . ALA B 1 27 ? 17.031 -14.891 -25.719 1 96 27 ALA B O 1
ATOM 1678 N N . GLY B 1 28 ? 15.477 -16.469 -25.891 1 96.25 28 GLY B N 1
ATOM 1679 C CA . GLY B 1 28 ? 16.109 -17.078 -27.062 1 96.25 28 GLY B CA 1
ATOM 1680 C C . GLY B 1 28 ? 17.375 -17.828 -26.719 1 96.25 28 GLY B C 1
ATOM 1681 O O . GLY B 1 28 ? 18.375 -17.766 -27.453 1 96.25 28 GLY B O 1
ATOM 1682 N N . VAL B 1 29 ? 17.391 -18.469 -25.578 1 96.12 29 VAL B N 1
ATOM 1683 C CA . VAL B 1 29 ? 18.562 -19.219 -25.141 1 96.12 29 VAL B CA 1
ATOM 1684 C C . VAL B 1 29 ? 18.125 -20.625 -24.719 1 96.12 29 VAL B C 1
ATOM 1686 O O . VAL B 1 29 ? 16.938 -20.938 -24.672 1 96.12 29 VAL B O 1
ATOM 1689 N N . LYS B 1 30 ? 19.125 -21.438 -24.469 1 94.44 30 LYS B N 1
ATOM 1690 C CA . LYS B 1 30 ? 18.844 -22.781 -23.953 1 94.44 30 LYS B CA 1
ATOM 1691 C C . LYS B 1 30 ? 18.516 -22.734 -22.469 1 94.44 30 LYS B C 1
ATOM 1693 O O . LYS B 1 30 ? 19.125 -21.969 -21.703 1 94.44 30 LYS B O 1
ATOM 1698 N N . PRO B 1 31 ? 17.609 -23.562 -22 1 93.12 31 PRO B N 1
ATOM 1699 C CA . PRO B 1 31 ? 17.219 -23.594 -20.594 1 93.12 31 PRO B CA 1
ATOM 1700 C C . PRO B 1 31 ? 18.422 -23.828 -19.672 1 93.12 31 PRO B C 1
ATOM 1702 O O . PRO B 1 31 ? 18.453 -23.281 -18.562 1 93.12 31 PRO B O 1
ATOM 1705 N N . ALA B 1 32 ? 19.375 -24.547 -20.141 1 93.38 32 ALA B N 1
ATOM 1706 C CA . ALA B 1 32 ? 20.562 -24.844 -19.344 1 93.38 32 ALA B CA 1
ATOM 1707 C C . ALA B 1 32 ? 21.312 -23.562 -18.984 1 93.38 32 ALA B C 1
ATOM 1709 O O . ALA B 1 32 ? 21.922 -23.469 -17.906 1 93.38 32 ALA B O 1
ATOM 1710 N N . LEU B 1 33 ? 21.219 -22.625 -19.781 1 94.31 33 LEU B N 1
ATOM 1711 C CA . LEU B 1 33 ? 21.891 -21.359 -19.562 1 94.31 33 LEU B CA 1
ATOM 1712 C C . LEU B 1 33 ? 21.234 -20.594 -18.422 1 94.31 33 LEU B C 1
ATOM 1714 O O . LEU B 1 33 ? 21.906 -19.891 -17.656 1 94.31 33 LEU B O 1
ATOM 1718 N N . VAL B 1 34 ? 19.938 -20.656 -18.297 1 95.31 34 VAL B N 1
ATOM 1719 C CA . VAL B 1 34 ? 19.219 -20 -17.219 1 95.31 34 VAL B CA 1
ATOM 1720 C C . VAL B 1 34 ? 19.688 -20.562 -15.875 1 95.31 34 VAL B C 1
ATOM 1722 O O . VAL B 1 34 ? 19.984 -19.797 -14.953 1 95.31 34 VAL B O 1
ATOM 1725 N N . HIS B 1 35 ? 19.859 -21.844 -15.883 1 94.5 35 HIS B N 1
ATOM 1726 C CA . HIS B 1 35 ? 20.266 -22.5 -14.648 1 94.5 35 HIS B CA 1
ATOM 1727 C C . HIS B 1 35 ? 21.719 -22.203 -14.32 1 94.5 35 HIS B C 1
ATOM 1729 O O . HIS B 1 35 ? 22.094 -22.141 -13.148 1 94.5 35 HIS B O 1
ATOM 1735 N N . TYR B 1 36 ? 22.469 -22.109 -15.391 1 94.94 36 TYR B N 1
ATOM 1736 C CA . TYR B 1 36 ? 23.875 -21.781 -15.203 1 94.94 36 TYR B CA 1
ATOM 1737 C C . TYR B 1 36 ? 24.031 -20.438 -14.484 1 94.94 36 TYR B C 1
ATOM 1739 O O . TYR B 1 36 ? 24.797 -20.328 -13.531 1 94.94 36 TYR B O 1
ATOM 1747 N N . TYR B 1 37 ? 23.234 -19.469 -14.859 1 95.25 37 TYR B N 1
ATOM 1748 C CA . TYR B 1 37 ? 23.359 -18.125 -14.305 1 95.25 37 TYR B CA 1
ATOM 1749 C C . TYR B 1 37 ? 22.531 -17.969 -13.047 1 95.25 37 TYR B C 1
ATOM 1751 O O . TYR B 1 37 ? 22.906 -17.234 -12.125 1 95.25 37 TYR B O 1
ATOM 1759 N N . PHE B 1 38 ? 21.359 -18.719 -13.039 1 96.56 38 PHE B N 1
ATOM 1760 C CA . PHE B 1 38 ? 20.438 -18.656 -11.914 1 96.56 38 PHE B CA 1
ATOM 1761 C C . PHE B 1 38 ? 20 -20.047 -11.492 1 96.56 38 PHE B C 1
ATOM 1763 O O . PHE B 1 38 ? 19.016 -20.578 -12 1 96.56 38 PHE B O 1
ATOM 1770 N N . PRO B 1 39 ? 20.656 -20.531 -10.508 1 94.94 39 PRO B N 1
ATOM 1771 C CA . PRO B 1 39 ? 20.406 -21.906 -10.086 1 94.94 39 PRO B CA 1
ATOM 1772 C C . PRO B 1 39 ? 18.953 -22.141 -9.656 1 94.94 39 PRO B C 1
ATOM 1774 O O . PRO B 1 39 ? 18.453 -23.266 -9.773 1 94.94 39 PRO B O 1
ATOM 1777 N N . THR B 1 40 ? 18.375 -21.031 -9.148 1 93.62 40 THR B N 1
ATOM 1778 C CA . THR B 1 40 ? 16.969 -21.141 -8.797 1 93.62 40 THR B CA 1
ATOM 1779 C C . THR B 1 40 ? 16.172 -19.984 -9.398 1 93.62 40 THR B C 1
ATOM 1781 O O . THR B 1 40 ? 16.719 -18.922 -9.68 1 93.62 40 THR B O 1
ATOM 1784 N N . MET B 1 41 ? 14.945 -20.172 -9.57 1 93.12 41 MET B N 1
ATOM 1785 C CA . MET B 1 41 ? 14.086 -19.109 -10.07 1 93.12 41 MET B CA 1
ATOM 1786 C C . MET B 1 41 ? 14.008 -17.953 -9.078 1 93.12 41 MET B C 1
ATOM 1788 O O . MET B 1 41 ? 13.906 -16.797 -9.469 1 93.12 41 MET B O 1
ATOM 1792 N N . ASP B 1 42 ? 14.086 -18.219 -7.852 1 93.56 42 ASP B N 1
ATOM 1793 C CA . ASP B 1 42 ? 14.094 -17.172 -6.84 1 93.56 42 ASP B CA 1
ATOM 1794 C C . ASP B 1 42 ? 15.25 -16.188 -7.062 1 93.56 42 ASP B C 1
ATOM 1796 O O . ASP B 1 42 ? 15.07 -14.984 -6.945 1 93.56 42 ASP B O 1
ATOM 1800 N N . GLU B 1 43 ? 16.344 -16.766 -7.383 1 94.88 43 GLU B N 1
ATOM 1801 C CA . GLU B 1 43 ? 17.484 -15.906 -7.66 1 94.88 43 GLU B CA 1
ATOM 1802 C C . GLU B 1 43 ? 17.234 -15.016 -8.875 1 94.88 43 GLU B C 1
ATOM 1804 O O . GLU B 1 43 ? 17.688 -13.867 -8.914 1 94.88 43 GLU B O 1
ATOM 1809 N N . LEU B 1 44 ? 16.578 -15.602 -9.789 1 95.88 44 LEU B N 1
ATOM 1810 C CA . LEU B 1 44 ? 16.25 -14.836 -10.984 1 95.88 44 LEU B CA 1
ATOM 1811 C C . LEU B 1 44 ? 15.219 -13.758 -10.664 1 95.88 44 LEU B C 1
ATOM 1813 O O . LEU B 1 44 ? 15.352 -12.617 -11.117 1 95.88 44 LEU B O 1
ATOM 1817 N N . TYR B 1 45 ? 14.219 -14.039 -9.891 1 95.5 45 TYR B N 1
ATOM 1818 C CA . TYR B 1 45 ? 13.25 -13.039 -9.445 1 95.5 45 TYR B CA 1
ATOM 1819 C C . TYR B 1 45 ? 13.945 -11.906 -8.688 1 95.5 45 TYR B C 1
ATOM 1821 O O . TYR B 1 45 ? 13.633 -10.734 -8.898 1 95.5 45 TYR B O 1
ATOM 1829 N N . LEU B 1 46 ? 14.875 -12.312 -7.855 1 95.44 46 LEU B N 1
ATOM 1830 C CA . LEU B 1 46 ? 15.586 -11.32 -7.059 1 95.44 46 LEU B CA 1
ATOM 1831 C C . LEU B 1 46 ? 16.422 -10.406 -7.949 1 95.44 46 LEU B C 1
ATOM 1833 O O . LEU B 1 46 ? 16.562 -9.219 -7.668 1 95.44 46 LEU B O 1
ATOM 1837 N N . ALA B 1 47 ? 16.938 -10.992 -8.969 1 96 47 ALA B N 1
ATOM 1838 C CA . ALA B 1 47 ? 17.688 -10.172 -9.922 1 96 47 ALA B CA 1
ATOM 1839 C C . ALA B 1 47 ? 16.781 -9.141 -10.578 1 96 47 ALA B C 1
ATOM 1841 O O . ALA B 1 47 ? 17.188 -7.992 -10.781 1 96 47 ALA B O 1
ATOM 1842 N N . VAL B 1 48 ? 15.586 -9.508 -10.938 1 95.69 48 VAL B N 1
ATOM 1843 C CA . VAL B 1 48 ? 14.594 -8.594 -11.5 1 95.69 48 VAL B CA 1
ATOM 1844 C C . VAL B 1 48 ? 14.281 -7.492 -10.492 1 95.69 48 VAL B C 1
ATOM 1846 O O . VAL B 1 48 ? 14.289 -6.309 -10.836 1 95.69 48 VAL B O 1
ATOM 1849 N N . PHE B 1 49 ? 14.086 -7.871 -9.297 1 94.94 49 PHE B N 1
ATOM 1850 C CA . PHE B 1 49 ? 13.773 -6.93 -8.227 1 94.94 49 PHE B CA 1
ATOM 1851 C C . PHE B 1 49 ? 14.906 -5.93 -8.031 1 94.94 49 PHE B C 1
ATOM 1853 O O . PHE B 1 49 ? 14.672 -4.719 -7.992 1 94.94 49 PHE B O 1
ATOM 1860 N N . ARG B 1 50 ? 16.078 -6.434 -7.93 1 94.75 50 ARG B N 1
ATOM 1861 C CA . ARG B 1 50 ? 17.25 -5.613 -7.637 1 94.75 50 ARG B CA 1
ATOM 1862 C C . ARG B 1 50 ? 17.484 -4.594 -8.75 1 94.75 50 ARG B C 1
ATOM 1864 O O . ARG B 1 50 ? 17.906 -3.465 -8.477 1 94.75 50 ARG B O 1
ATOM 1871 N N . ARG B 1 51 ? 17.234 -5.039 -9.922 1 93.12 51 ARG B N 1
ATOM 1872 C CA . ARG B 1 51 ? 17.391 -4.109 -11.031 1 93.12 51 ARG B CA 1
ATOM 1873 C C . ARG B 1 51 ? 16.438 -2.928 -10.898 1 93.12 51 ARG B C 1
ATOM 1875 O O . ARG B 1 51 ? 16.844 -1.773 -11.039 1 93.12 51 ARG B O 1
ATOM 1882 N N . GLY B 1 52 ? 15.164 -3.172 -10.625 1 90.31 52 GLY B N 1
ATOM 1883 C CA . GLY B 1 52 ? 14.195 -2.105 -10.406 1 90.31 52 GLY B CA 1
ATOM 1884 C C . GLY B 1 52 ? 14.484 -1.277 -9.172 1 90.31 52 GLY B C 1
ATOM 1885 O O . GLY B 1 52 ? 14.383 -0.049 -9.203 1 90.31 52 GLY B O 1
ATOM 1886 N N . ALA B 1 53 ? 14.906 -1.963 -8.141 1 91.62 53 ALA B N 1
ATOM 1887 C CA . ALA B 1 53 ? 15.211 -1.318 -6.863 1 91.62 53 ALA B CA 1
ATOM 1888 C C . ALA B 1 53 ? 16.359 -0.317 -7.016 1 91.62 53 ALA B C 1
ATOM 1890 O O . ALA B 1 53 ? 16.297 0.783 -6.457 1 91.62 53 ALA B O 1
ATOM 1891 N N . ALA B 1 54 ? 17.328 -0.675 -7.75 1 91.12 54 ALA B N 1
ATOM 1892 C CA . ALA B 1 54 ? 18.484 0.19 -7.957 1 91.12 54 ALA B CA 1
ATOM 1893 C C . ALA B 1 54 ? 18.078 1.478 -8.672 1 91.12 54 ALA B C 1
ATOM 1895 O O . ALA B 1 54 ? 18.562 2.559 -8.328 1 91.12 54 ALA B O 1
ATOM 1896 N N . ILE B 1 55 ? 17.203 1.379 -9.578 1 89.69 55 ILE B N 1
ATOM 1897 C CA . ILE B 1 55 ? 16.734 2.531 -10.336 1 89.69 55 ILE B CA 1
ATOM 1898 C C . ILE B 1 55 ? 15.977 3.479 -9.406 1 89.69 55 ILE B C 1
ATOM 1900 O O . ILE B 1 55 ? 16.203 4.691 -9.422 1 89.69 55 ILE B O 1
ATOM 1904 N N . TYR B 1 56 ? 15.211 2.959 -8.539 1 90.38 56 TYR B N 1
ATOM 1905 C CA . TYR B 1 56 ? 14.398 3.777 -7.645 1 90.38 56 TYR B CA 1
ATOM 1906 C C . TYR B 1 56 ? 15.258 4.43 -6.57 1 90.38 56 TYR B C 1
ATOM 1908 O O . TYR B 1 56 ? 15.016 5.574 -6.18 1 90.38 56 TYR B O 1
ATOM 1916 N N . LEU B 1 57 ? 16.219 3.693 -6.117 1 91.5 57 LEU B N 1
ATOM 1917 C CA . LEU B 1 57 ? 17.125 4.25 -5.117 1 91.5 57 LEU B CA 1
ATOM 1918 C C . LEU B 1 57 ? 17.906 5.426 -5.691 1 91.5 57 LEU B C 1
ATOM 1920 O O . LEU B 1 57 ? 18.078 6.449 -5.023 1 91.5 57 LEU B O 1
ATOM 1924 N N . GLN B 1 58 ? 18.297 5.277 -6.887 1 92.62 58 GLN B N 1
ATOM 1925 C CA . GLN B 1 58 ? 19.047 6.352 -7.535 1 92.62 58 GLN B CA 1
ATOM 1926 C C . GLN B 1 58 ? 18.172 7.586 -7.738 1 92.62 58 GLN B C 1
ATOM 1928 O O . GLN B 1 58 ? 18.625 8.711 -7.516 1 92.62 58 GLN B O 1
ATOM 1933 N N . ARG B 1 59 ? 16.984 7.355 -8.141 1 93.69 59 ARG B N 1
ATOM 1934 C CA . ARG B 1 59 ? 16.047 8.453 -8.32 1 93.69 59 ARG B CA 1
ATOM 1935 C C . ARG B 1 59 ? 15.812 9.195 -7.012 1 93.69 59 ARG B C 1
ATOM 1937 O O . ARG B 1 59 ? 15.789 10.43 -6.988 1 93.69 59 ARG B O 1
ATOM 1944 N N . GLN B 1 60 ? 15.688 8.484 -5.965 1 94.38 60 GLN B N 1
ATOM 1945 C CA . GLN B 1 60 ? 15.477 9.07 -4.648 1 94.38 60 GLN B CA 1
ATOM 1946 C C . GLN B 1 60 ? 16.688 9.891 -4.211 1 94.38 60 GLN B C 1
ATOM 1948 O O . GLN B 1 60 ? 16.531 11.008 -3.703 1 94.38 60 GLN B O 1
ATOM 1953 N N . GLN B 1 61 ? 17.844 9.312 -4.426 1 93 61 GLN B N 1
ATOM 1954 C CA . GLN B 1 61 ? 19.078 10 -4.035 1 93 61 GLN B CA 1
ATOM 1955 C C . GLN B 1 61 ? 19.219 11.336 -4.77 1 93 61 GLN B C 1
ATOM 1957 O O . GLN B 1 61 ? 19.531 12.352 -4.16 1 93 61 GLN B O 1
ATOM 1962 N N . LYS B 1 62 ? 18.938 11.258 -6.035 1 95.56 62 LYS B N 1
ATOM 1963 C CA . LYS B 1 62 ? 19.016 12.477 -6.836 1 95.56 62 LYS B CA 1
ATOM 1964 C C . LYS B 1 62 ? 17.984 13.5 -6.363 1 95.56 62 LYS B C 1
ATOM 1966 O O . LYS B 1 62 ? 18.281 14.695 -6.262 1 95.56 62 LYS B O 1
ATOM 1971 N N . ALA B 1 63 ? 16.812 13.047 -6.062 1 94.75 63 ALA B N 1
ATOM 1972 C CA . ALA B 1 63 ? 15.742 13.922 -5.613 1 94.75 63 ALA B CA 1
ATOM 1973 C C . ALA B 1 63 ? 16.094 14.586 -4.285 1 94.75 63 ALA B C 1
ATOM 1975 O O . ALA B 1 63 ? 15.961 15.805 -4.137 1 94.75 63 ALA B O 1
ATOM 1976 N N . LEU B 1 64 ? 16.641 13.836 -3.32 1 91.44 64 LEU B N 1
ATOM 1977 C CA . LEU B 1 64 ? 16.906 14.312 -1.967 1 91.44 64 LEU B CA 1
ATOM 1978 C C . LEU B 1 64 ? 18.125 15.219 -1.938 1 91.44 64 LEU B C 1
ATOM 1980 O O . LEU B 1 64 ? 18.344 15.953 -0.968 1 91.44 64 LEU B O 1
ATOM 1984 N N . ALA B 1 65 ? 18.906 15.234 -3.051 1 89.94 65 ALA B N 1
ATOM 1985 C CA . ALA B 1 65 ? 20.094 16.078 -3.16 1 89.94 65 ALA B CA 1
ATOM 1986 C C . ALA B 1 65 ? 19.797 17.344 -3.965 1 89.94 65 ALA B C 1
ATOM 1988 O O . ALA B 1 65 ? 20.672 18.188 -4.125 1 89.94 65 ALA B O 1
ATOM 1989 N N . SER B 1 66 ? 18.609 17.516 -4.375 1 91.75 66 SER B N 1
ATOM 1990 C CA . SER B 1 66 ? 18.234 18.625 -5.242 1 91.75 66 SER B CA 1
ATOM 1991 C C . SER B 1 66 ? 17.984 19.906 -4.438 1 91.75 66 SER B C 1
ATOM 1993 O O . SER B 1 66 ? 18.125 19.906 -3.213 1 91.75 66 SER B O 1
ATOM 1995 N N . ASP B 1 67 ? 17.578 21.016 -5.133 1 86.81 67 ASP B N 1
ATOM 1996 C CA . ASP B 1 67 ? 17.344 22.328 -4.516 1 86.81 67 ASP B CA 1
ATOM 1997 C C . ASP B 1 67 ? 16.031 22.344 -3.736 1 86.81 67 ASP B C 1
ATOM 1999 O O . ASP B 1 67 ? 15.883 23.094 -2.777 1 86.81 67 ASP B O 1
ATOM 2003 N N . ARG B 1 68 ? 15.125 21.547 -4.227 1 90.06 68 ARG B N 1
ATOM 2004 C CA . ARG B 1 68 ? 13.828 21.391 -3.562 1 90.06 68 ARG B CA 1
ATOM 2005 C C . ARG B 1 68 ? 13.578 19.938 -3.189 1 90.06 68 ARG B C 1
ATOM 2007 O O . ARG B 1 68 ? 12.711 19.281 -3.77 1 90.06 68 ARG B O 1
ATOM 2014 N N . PRO B 1 69 ? 14.273 19.422 -2.227 1 89 69 PRO B N 1
ATOM 2015 C CA . PRO B 1 69 ? 14.352 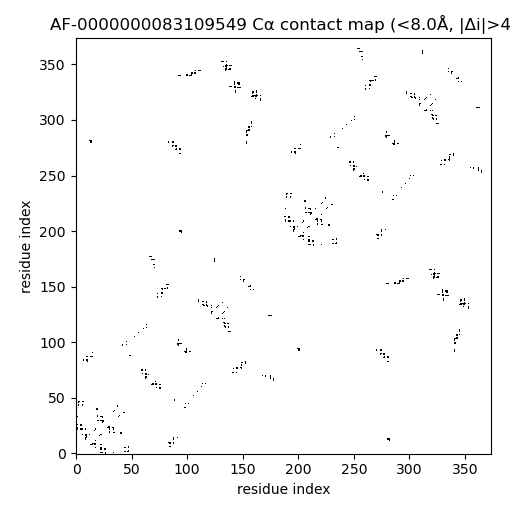17.969 -1.969 1 89 69 PRO B CA 1
ATOM 2016 C C . PRO B 1 69 ? 13 17.359 -1.602 1 89 69 PRO B C 1
ATOM 2018 O O . PRO B 1 69 ? 12.719 16.219 -1.963 1 89 69 PRO B O 1
ATOM 2021 N N . LEU B 1 70 ? 12.148 18.062 -0.886 1 90.75 70 LEU B N 1
ATOM 2022 C CA . LEU B 1 70 ? 10.875 17.484 -0.482 1 90.75 70 LEU B CA 1
ATOM 2023 C C . LEU B 1 70 ? 9.945 17.328 -1.678 1 90.75 70 LEU B C 1
ATOM 2025 O O . LEU B 1 70 ? 9.328 16.281 -1.867 1 90.75 70 LEU B O 1
ATOM 2029 N N . HIS B 1 71 ? 9.867 18.375 -2.525 1 93.31 71 HIS B N 1
ATOM 2030 C CA . HIS B 1 71 ? 9.047 18.297 -3.73 1 93.31 71 HIS B CA 1
ATOM 2031 C C . HIS B 1 71 ? 9.594 17.266 -4.703 1 93.31 71 HIS B C 1
ATOM 2033 O O . HIS B 1 71 ? 8.836 16.484 -5.277 1 93.31 71 HIS B O 1
ATOM 2039 N N . ALA B 1 72 ? 10.914 17.297 -4.848 1 93.75 72 ALA B N 1
ATOM 2040 C CA . ALA B 1 72 ? 11.539 16.328 -5.754 1 93.75 72 ALA B CA 1
ATOM 2041 C C . ALA B 1 72 ? 11.305 14.906 -5.285 1 93.75 72 ALA B C 1
ATOM 2043 O O . ALA B 1 72 ? 10.992 14.023 -6.09 1 93.75 72 ALA B O 1
ATOM 2044 N N . PHE B 1 73 ? 11.477 14.688 -4.02 1 94 73 PHE B N 1
ATOM 2045 C CA . PHE B 1 73 ? 11.227 13.383 -3.43 1 94 73 PHE B CA 1
ATOM 2046 C C . PHE B 1 73 ? 9.773 12.961 -3.641 1 94 73 PHE B C 1
ATOM 2048 O O . PHE B 1 73 ? 9.5 11.859 -4.105 1 94 73 PHE B O 1
ATOM 2055 N N . TRP B 1 74 ? 8.859 13.836 -3.379 1 95 74 TRP B N 1
ATOM 2056 C CA . TRP B 1 74 ? 7.43 13.609 -3.576 1 95 74 TRP B CA 1
ATOM 2057 C C . TRP B 1 74 ? 7.133 13.242 -5.027 1 95 74 TRP B C 1
ATOM 2059 O O . TRP B 1 74 ? 6.367 12.32 -5.297 1 95 74 TRP B O 1
ATOM 2069 N N . GLU B 1 75 ? 7.75 13.836 -5.949 1 94.75 75 GLU B N 1
ATOM 2070 C CA . GLU B 1 75 ? 7.543 13.586 -7.371 1 94.75 75 GLU B CA 1
ATOM 2071 C C . GLU B 1 75 ? 7.992 12.18 -7.754 1 94.75 75 GLU B C 1
ATOM 2073 O O . GLU B 1 75 ? 7.363 11.531 -8.594 1 94.75 75 GLU B O 1
ATOM 2078 N N . THR B 1 76 ? 9.07 11.727 -7.164 1 94.38 76 THR B N 1
ATOM 2079 C CA . THR B 1 76 ? 9.539 10.383 -7.453 1 94.38 76 THR B CA 1
ATOM 2080 C C . THR B 1 76 ? 8.516 9.344 -6.988 1 94.38 76 THR B C 1
ATOM 2082 O O . THR B 1 76 ? 8.414 8.266 -7.57 1 94.38 76 THR B O 1
ATOM 2085 N N . LEU B 1 77 ? 7.773 9.625 -5.953 1 94.12 77 LEU B N 1
ATOM 2086 C CA . LEU B 1 77 ? 6.816 8.688 -5.375 1 94.12 77 LEU B CA 1
ATOM 2087 C C . LEU B 1 77 ? 5.512 8.695 -6.16 1 94.12 77 LEU B C 1
ATOM 2089 O O . LEU B 1 77 ? 4.832 7.668 -6.25 1 94.12 77 LEU B O 1
ATOM 2093 N N . THR B 1 78 ? 5.164 9.844 -6.824 1 93.56 78 THR B N 1
ATOM 2094 C CA . THR B 1 78 ? 3.84 9.984 -7.426 1 93.56 78 THR B CA 1
ATOM 2095 C C . THR B 1 78 ? 3.93 9.906 -8.945 1 93.56 78 THR B C 1
ATOM 2097 O O . THR B 1 78 ? 2.908 9.82 -9.633 1 93.56 78 THR B O 1
ATOM 2100 N N . GLU B 1 79 ? 5.094 9.922 -9.414 1 89.81 79 GLU B N 1
ATOM 2101 C CA . GLU B 1 79 ? 5.254 9.773 -10.859 1 89.81 79 GLU B CA 1
ATOM 2102 C C . GLU B 1 79 ? 4.633 8.477 -11.352 1 89.81 79 GLU B C 1
ATOM 2104 O O . GLU B 1 79 ? 4.887 7.406 -10.789 1 89.81 79 GLU B O 1
ATOM 2109 N N . PRO B 1 80 ? 3.799 8.609 -12.391 1 83.06 80 PRO B N 1
ATOM 2110 C CA . PRO B 1 80 ? 3.176 7.402 -12.93 1 83.06 80 PRO B CA 1
ATOM 2111 C C . PRO B 1 80 ? 4.195 6.332 -13.312 1 83.06 80 PRO B C 1
ATOM 2113 O O . PRO B 1 80 ? 5.242 6.648 -13.883 1 83.06 80 PRO B O 1
ATOM 2116 N N . LYS B 1 81 ? 3.963 5.207 -12.867 1 82.06 81 LYS B N 1
ATOM 2117 C CA . LYS B 1 81 ? 4.812 4.074 -13.219 1 82.06 81 LYS B CA 1
ATOM 2118 C C . LYS B 1 81 ? 4.012 2.775 -13.25 1 82.06 81 LYS B C 1
ATOM 2120 O O . LYS B 1 81 ? 2.877 2.729 -12.766 1 82.06 81 LYS B O 1
ATOM 2125 N N . ASP B 1 82 ? 4.492 1.857 -13.922 1 79.25 82 ASP B N 1
ATOM 2126 C CA . ASP B 1 82 ? 3.877 0.534 -13.977 1 79.25 82 ASP B CA 1
ATOM 2127 C C . ASP B 1 82 ? 4.039 -0.201 -12.648 1 79.25 82 ASP B C 1
ATOM 2129 O O . ASP B 1 82 ? 5.156 -0.394 -12.172 1 79.25 82 ASP B O 1
ATOM 2133 N N . THR B 1 83 ? 2.918 -0.456 -12.016 1 84.94 83 THR B N 1
ATOM 2134 C CA . THR B 1 83 ? 2.965 -1.048 -10.688 1 84.94 83 THR B CA 1
ATOM 2135 C C . THR B 1 83 ? 2.824 -2.566 -10.766 1 84.94 83 THR B C 1
ATOM 2137 O O . THR B 1 83 ? 2.826 -3.248 -9.734 1 84.94 83 THR B O 1
ATOM 2140 N N . ARG B 1 84 ? 2.73 -3.107 -11.93 1 86.88 84 ARG B N 1
ATOM 2141 C CA . ARG B 1 84 ? 2.457 -4.535 -12.062 1 86.88 84 ARG B CA 1
ATOM 2142 C C . ARG B 1 84 ? 3.57 -5.367 -11.438 1 86.88 84 ARG B C 1
ATOM 2144 O O . ARG B 1 84 ? 3.301 -6.363 -10.766 1 86.88 84 ARG B O 1
ATOM 2151 N N . LEU B 1 85 ? 4.758 -4.922 -11.734 1 88.44 85 LEU B N 1
ATOM 2152 C CA . LEU B 1 85 ? 5.875 -5.672 -11.172 1 88.44 85 LEU B CA 1
ATOM 2153 C C . LEU B 1 85 ? 5.891 -5.566 -9.648 1 88.44 85 LEU B C 1
ATOM 2155 O O . LEU B 1 85 ? 6.238 -6.527 -8.961 1 88.44 85 LEU B O 1
ATOM 2159 N N . LEU B 1 86 ? 5.492 -4.445 -9.109 1 85.81 86 LEU B N 1
ATOM 2160 C CA . LEU B 1 86 ? 5.395 -4.258 -7.664 1 85.81 86 LEU B CA 1
ATOM 2161 C C . LEU B 1 86 ? 4.363 -5.207 -7.062 1 85.81 86 LEU B C 1
ATOM 2163 O O . LEU B 1 86 ? 4.637 -5.871 -6.059 1 85.81 86 LEU B O 1
ATOM 2167 N N . LEU B 1 87 ? 3.297 -5.336 -7.656 1 86 87 LEU B N 1
ATOM 2168 C CA . LEU B 1 87 ? 2.244 -6.23 -7.188 1 86 87 LEU B CA 1
ATOM 2169 C C . LEU B 1 87 ? 2.703 -7.684 -7.234 1 86 87 LEU B C 1
ATOM 2171 O O . LEU B 1 87 ? 2.385 -8.469 -6.336 1 86 87 LEU B O 1
ATOM 2175 N N . GLU B 1 88 ? 3.479 -8.008 -8.305 1 88.19 88 GLU B N 1
ATOM 2176 C CA . GLU B 1 88 ? 4.012 -9.359 -8.414 1 88.19 88 GLU B CA 1
ATOM 2177 C C . GLU B 1 88 ? 4.93 -9.688 -7.238 1 88.19 88 GLU B C 1
ATOM 2179 O O . GLU B 1 88 ? 4.836 -10.766 -6.656 1 88.19 88 GLU B O 1
ATOM 2184 N N . PHE B 1 89 ? 5.719 -8.781 -6.902 1 89.5 89 PHE B N 1
ATOM 2185 C CA . PHE B 1 89 ? 6.68 -9.031 -5.836 1 89.5 89 PHE B CA 1
ATOM 2186 C C . PHE B 1 89 ? 5.984 -9.062 -4.477 1 89.5 89 PHE B C 1
ATOM 2188 O O . PHE B 1 89 ? 6.406 -9.797 -3.578 1 89.5 89 PHE B O 1
ATOM 2195 N N . MET B 1 90 ? 4.934 -8.297 -4.352 1 84.31 90 MET B N 1
ATOM 2196 C CA . MET B 1 90 ? 4.152 -8.391 -3.123 1 84.31 90 MET B CA 1
ATOM 2197 C C . MET B 1 90 ? 3.555 -9.781 -2.961 1 84.31 90 MET B C 1
ATOM 2199 O O . MET B 1 90 ? 3.582 -10.352 -1.869 1 84.31 90 MET B O 1
ATOM 2203 N N . GLY B 1 91 ? 3.059 -10.281 -4.09 1 82.62 91 GLY B N 1
ATOM 2204 C CA . GLY B 1 91 ? 2.553 -11.648 -4.07 1 82.62 91 GLY B CA 1
ATOM 2205 C C . GLY B 1 91 ? 3.631 -12.68 -3.789 1 82.62 91 GLY B C 1
ATOM 2206 O O . GLY B 1 91 ? 3.43 -13.594 -2.984 1 82.62 91 GLY B O 1
ATOM 2207 N N . LEU B 1 92 ? 4.801 -12.523 -4.371 1 87.06 92 LEU B N 1
ATOM 2208 C CA . LEU B 1 92 ? 5.926 -13.438 -4.199 1 87.06 92 LEU B CA 1
ATOM 2209 C C . LEU B 1 92 ? 6.41 -13.43 -2.752 1 87.06 92 LEU B C 1
ATOM 2211 O O . LEU B 1 92 ? 6.719 -14.484 -2.191 1 87.06 92 LEU B O 1
ATOM 2215 N N . ALA B 1 93 ? 6.465 -12.266 -2.213 1 87.81 93 ALA B N 1
ATOM 2216 C CA . ALA B 1 93 ? 6.988 -12.102 -0.858 1 87.81 93 ALA B CA 1
ATOM 2217 C C . ALA B 1 93 ? 6.109 -12.82 0.159 1 87.81 93 ALA B C 1
ATOM 2219 O O . ALA B 1 93 ? 6.574 -13.188 1.242 1 87.81 93 ALA B O 1
ATOM 2220 N N . ASN B 1 94 ? 4.914 -13.062 -0.2 1 83.12 94 ASN B N 1
ATOM 2221 C CA . ASN B 1 94 ? 3.975 -13.727 0.696 1 83.12 94 ASN B CA 1
ATOM 2222 C C . ASN B 1 94 ? 4.363 -15.18 0.935 1 83.12 94 ASN B C 1
ATOM 2224 O O . ASN B 1 94 ? 4.113 -15.727 2.01 1 83.12 94 ASN B O 1
ATOM 2228 N N . HIS B 1 95 ? 5.094 -15.781 -0.033 1 83.06 95 HIS B N 1
ATOM 2229 C CA . HIS B 1 95 ? 5.316 -17.219 0.06 1 83.06 95 HIS B CA 1
ATOM 2230 C C . HIS B 1 95 ? 6.801 -17.562 -0.027 1 83.06 95 HIS B C 1
ATOM 2232 O O . HIS B 1 95 ? 7.207 -18.672 0.28 1 83.06 95 HIS B O 1
ATOM 2238 N N . ARG B 1 96 ? 7.504 -16.625 -0.469 1 88.62 96 ARG B N 1
ATOM 2239 C CA . ARG B 1 96 ? 8.938 -16.859 -0.64 1 88.62 96 ARG B CA 1
ATOM 2240 C C . ARG B 1 96 ? 9.734 -16.094 0.415 1 88.62 96 ARG B C 1
ATOM 2242 O O . ARG B 1 96 ? 10.023 -14.914 0.254 1 88.62 96 ARG B O 1
ATOM 2249 N N . LYS B 1 97 ? 10.172 -16.828 1.377 1 87.12 97 LYS B N 1
ATOM 2250 C CA . LYS B 1 97 ? 10.797 -16.203 2.543 1 87.12 97 LYS B CA 1
ATOM 2251 C C . LYS B 1 97 ? 12.047 -15.422 2.146 1 87.12 97 LYS B C 1
ATOM 2253 O O . LYS B 1 97 ? 12.289 -14.328 2.666 1 87.12 97 LYS B O 1
ATOM 2258 N N . GLU B 1 98 ? 12.75 -15.984 1.3 1 90.56 98 GLU B N 1
ATOM 2259 C CA . GLU B 1 98 ? 13.984 -15.336 0.888 1 90.56 98 GLU B CA 1
ATOM 2260 C C . GLU B 1 98 ? 13.711 -14.039 0.136 1 90.56 98 GLU B C 1
ATOM 2262 O O . GLU B 1 98 ? 14.422 -13.047 0.309 1 90.56 98 GLU B O 1
ATOM 2267 N N . ILE B 1 99 ? 12.727 -14.078 -0.638 1 91.88 99 ILE B N 1
ATOM 2268 C CA . ILE B 1 99 ? 12.352 -12.883 -1.384 1 91.88 99 ILE B CA 1
ATOM 2269 C C . ILE B 1 99 ? 11.789 -11.828 -0.427 1 91.88 99 ILE B C 1
ATOM 2271 O O . ILE B 1 99 ? 12.148 -10.656 -0.508 1 91.88 99 ILE B O 1
ATOM 2275 N N . ARG B 1 100 ? 10.984 -12.289 0.503 1 91.38 100 ARG B N 1
ATOM 2276 C CA . ARG B 1 100 ? 10.453 -11.383 1.519 1 91.38 100 ARG B CA 1
ATOM 2277 C C . ARG B 1 100 ? 11.586 -10.711 2.295 1 91.38 100 ARG B C 1
ATOM 2279 O O . ARG B 1 100 ? 11.547 -9.5 2.533 1 91.38 100 ARG B O 1
ATOM 2286 N N . ALA B 1 101 ? 12.57 -11.461 2.643 1 92.69 101 ALA B N 1
ATOM 2287 C CA . ALA B 1 101 ? 13.695 -10.945 3.414 1 92.69 101 ALA B CA 1
ATOM 2288 C C . ALA B 1 101 ? 14.469 -9.898 2.617 1 92.69 101 ALA B C 1
ATOM 2290 O O . ALA B 1 101 ? 14.906 -8.883 3.168 1 92.69 101 ALA B O 1
ATOM 2291 N N . GLU B 1 102 ? 14.617 -10.18 1.368 1 92.38 102 GLU B N 1
ATOM 2292 C CA . GLU B 1 102 ? 15.328 -9.242 0.504 1 92.38 102 GLU B CA 1
ATOM 2293 C C . GLU B 1 102 ? 14.555 -7.938 0.343 1 92.38 102 GLU B C 1
ATOM 2295 O O . GLU B 1 102 ? 15.141 -6.852 0.388 1 92.38 102 GLU B O 1
ATOM 2300 N N . ILE B 1 103 ? 13.32 -8.031 0.182 1 91.12 103 ILE B N 1
ATOM 2301 C CA . ILE B 1 103 ? 12.461 -6.859 0.018 1 91.12 103 ILE B CA 1
ATOM 2302 C C . ILE B 1 103 ? 12.453 -6.047 1.31 1 91.12 103 ILE B C 1
ATOM 2304 O O . ILE B 1 103 ? 12.523 -4.816 1.275 1 91.12 103 ILE B O 1
ATOM 2308 N N . ALA B 1 104 ? 12.469 -6.766 2.416 1 92.31 104 ALA B N 1
ATOM 2309 C CA . ALA B 1 104 ? 12.508 -6.102 3.717 1 92.31 104 ALA B CA 1
ATOM 2310 C C . ALA B 1 104 ? 13.82 -5.355 3.914 1 92.31 104 ALA B C 1
ATOM 2312 O O . ALA B 1 104 ? 13.836 -4.215 4.383 1 92.31 104 ALA B O 1
ATOM 2313 N N . ALA B 1 105 ? 14.875 -5.969 3.555 1 92.12 105 ALA B N 1
ATOM 2314 C CA . ALA B 1 105 ? 16.188 -5.352 3.684 1 92.12 105 ALA B CA 1
ATOM 2315 C C . ALA B 1 105 ? 16.312 -4.113 2.803 1 92.12 105 ALA B C 1
ATOM 2317 O O . ALA B 1 105 ? 16.859 -3.092 3.227 1 92.12 105 ALA B O 1
ATOM 2318 N N . TRP B 1 106 ? 15.836 -4.23 1.675 1 92.25 106 TRP B N 1
ATOM 2319 C CA . TRP B 1 106 ? 15.828 -3.092 0.764 1 92.25 106 TRP B CA 1
ATOM 2320 C C . TRP B 1 106 ? 14.984 -1.95 1.324 1 92.25 106 TRP B C 1
ATOM 2322 O O . TRP B 1 106 ? 15.406 -0.792 1.308 1 92.25 106 TRP B O 1
ATOM 2332 N N . SER B 1 107 ? 13.844 -2.229 1.806 1 92.5 107 SER B N 1
ATOM 2333 C CA . SER B 1 107 ? 12.938 -1.229 2.363 1 92.5 107 SER B CA 1
ATOM 2334 C C . SER B 1 107 ? 13.586 -0.481 3.521 1 92.5 107 SER B C 1
ATOM 2336 O O . SER B 1 107 ? 13.414 0.732 3.66 1 92.5 107 SER B O 1
ATOM 2338 N N . GLU B 1 108 ? 14.32 -1.188 4.305 1 92.56 108 GLU B N 1
ATOM 2339 C CA . GLU B 1 108 ? 15 -0.574 5.441 1 92.56 108 GLU B CA 1
ATOM 2340 C C . GLU B 1 108 ? 16.109 0.375 4.977 1 92.56 108 GLU B C 1
ATOM 2342 O O . GLU B 1 108 ? 16.25 1.476 5.512 1 92.56 108 GLU B O 1
ATOM 2347 N N . ARG B 1 109 ? 16.781 -0.087 3.998 1 90.94 109 ARG B N 1
ATOM 2348 C CA . ARG B 1 109 ? 17.828 0.762 3.451 1 90.94 109 ARG B CA 1
ATOM 2349 C C . ARG B 1 109 ? 17.25 2.014 2.805 1 90.94 109 ARG B C 1
ATOM 2351 O O . ARG B 1 109 ? 17.781 3.113 2.984 1 90.94 109 ARG B O 1
ATOM 2358 N N . TRP B 1 110 ? 16.25 1.792 2.076 1 93.44 110 TRP B N 1
ATOM 2359 C CA . TRP B 1 110 ? 15.531 2.881 1.422 1 93.44 110 TRP B CA 1
ATOM 2360 C C . TRP B 1 110 ? 15.023 3.889 2.447 1 93.44 110 TRP B C 1
ATOM 2362 O O . TRP B 1 110 ? 15.211 5.098 2.283 1 93.44 110 TRP B O 1
ATOM 2372 N N . ARG B 1 111 ? 14.492 3.441 3.518 1 95.19 111 ARG B N 1
ATOM 2373 C CA . ARG B 1 111 ? 13.977 4.262 4.613 1 95.19 111 ARG B CA 1
ATOM 2374 C C . ARG B 1 111 ? 15.109 5.027 5.293 1 95.19 111 ARG B C 1
ATOM 2376 O O . ARG B 1 111 ? 14.969 6.211 5.605 1 95.19 111 ARG B O 1
ATOM 2383 N N . GLU B 1 112 ? 16.125 4.379 5.504 1 94.31 112 GLU B N 1
ATOM 2384 C CA . GLU B 1 112 ? 17.266 5.004 6.168 1 94.31 112 GLU B CA 1
ATOM 2385 C C . GLU B 1 112 ? 17.797 6.18 5.359 1 94.31 112 GLU B C 1
ATOM 2387 O O . GLU B 1 112 ? 18.203 7.203 5.93 1 94.31 112 GLU B O 1
ATOM 2392 N N . GLN B 1 113 ? 17.797 5.977 4.113 1 93.38 113 GLN B N 1
ATOM 2393 C CA . GLN B 1 113 ? 18.25 7.066 3.252 1 93.38 113 GLN B CA 1
ATOM 2394 C C . GLN B 1 113 ? 17.312 8.266 3.355 1 93.38 113 GLN B C 1
ATOM 2396 O O . GLN B 1 113 ? 17.766 9.414 3.408 1 93.38 113 GLN B O 1
ATOM 2401 N N . GLN B 1 114 ? 16.062 8.047 3.393 1 94.31 114 GLN B N 1
ATOM 2402 C CA . GLN B 1 114 ? 15.078 9.117 3.553 1 94.31 114 GLN B CA 1
ATOM 2403 C C . GLN B 1 114 ? 15.273 9.844 4.879 1 94.31 114 GLN B C 1
ATOM 2405 O O . GLN B 1 114 ? 15.32 11.078 4.918 1 94.31 114 GLN B O 1
ATOM 2410 N N . ILE B 1 115 ? 15.344 9.039 5.922 1 94.81 115 ILE B N 1
ATOM 2411 C CA . ILE B 1 115 ? 15.445 9.586 7.27 1 94.81 115 ILE B CA 1
ATOM 2412 C C . ILE B 1 115 ? 16.688 10.477 7.375 1 94.81 115 ILE B C 1
ATOM 2414 O O . ILE B 1 115 ? 16.625 11.586 7.898 1 94.81 115 ILE B O 1
ATOM 2418 N N . THR B 1 116 ? 17.766 9.977 6.832 1 94.44 116 THR B N 1
ATOM 2419 C CA . THR B 1 116 ? 19 10.742 6.863 1 94.44 116 THR B CA 1
ATOM 2420 C C . THR B 1 116 ? 18.844 12.07 6.133 1 94.44 116 THR B C 1
ATOM 2422 O O . THR B 1 116 ? 19.188 13.125 6.668 1 94.44 116 THR B O 1
ATOM 2425 N N . ALA B 1 117 ? 18.297 12 4.969 1 92.44 117 ALA B N 1
ATOM 2426 C CA . ALA B 1 117 ? 18.125 13.211 4.168 1 92.44 117 ALA B CA 1
ATOM 2427 C C . ALA B 1 117 ? 17.141 14.172 4.832 1 92.44 117 ALA B C 1
ATOM 2429 O O . ALA B 1 117 ? 17.391 15.375 4.895 1 92.44 117 ALA B O 1
ATOM 2430 N N . LEU B 1 118 ? 16.062 13.672 5.398 1 90.62 118 LEU B N 1
ATOM 2431 C CA . LEU B 1 118 ? 15.016 14.5 5.996 1 90.62 118 LEU B CA 1
ATOM 2432 C C . LEU B 1 118 ? 15.492 15.109 7.309 1 90.62 118 LEU B C 1
ATOM 2434 O O . LEU B 1 118 ? 15.086 16.219 7.668 1 90.62 118 LEU B O 1
ATOM 2438 N N . ASN B 1 119 ? 16.359 14.383 7.977 1 93.06 119 ASN B N 1
ATOM 2439 C CA . ASN B 1 119 ? 16.969 14.961 9.164 1 93.06 119 ASN B CA 1
ATOM 2440 C C . ASN B 1 119 ? 17.734 16.234 8.828 1 93.06 119 ASN B C 1
ATOM 2442 O O . ASN B 1 119 ? 17.656 17.234 9.555 1 93.06 119 ASN B O 1
ATOM 2446 N N . PHE B 1 120 ? 18.422 16.172 7.789 1 89.12 120 PHE B N 1
ATOM 2447 C CA . PHE B 1 120 ? 19.172 17.344 7.34 1 89.12 120 PHE B CA 1
ATOM 2448 C C . PHE B 1 120 ? 18.219 18.484 6.996 1 89.12 120 PHE B C 1
ATOM 2450 O O . PHE B 1 120 ? 18.453 19.625 7.391 1 89.12 120 PHE B O 1
ATOM 2457 N N . ILE B 1 121 ? 17.172 18.172 6.352 1 83.88 121 ILE B N 1
ATOM 2458 C CA . ILE B 1 121 ? 16.203 19.172 5.918 1 83.88 121 ILE B CA 1
ATOM 2459 C C . ILE B 1 121 ? 15.516 19.797 7.133 1 83.88 121 ILE B C 1
ATOM 2461 O O . ILE B 1 121 ? 15.375 21.016 7.211 1 83.88 121 ILE B O 1
ATOM 2465 N N . VAL B 1 122 ? 15.102 18.953 8.078 1 86 122 VAL B N 1
ATOM 2466 C CA . VAL B 1 122 ? 14.453 19.406 9.297 1 86 122 VAL B CA 1
ATOM 2467 C C . VAL B 1 122 ? 15.375 20.359 10.062 1 86 122 VAL B C 1
ATOM 2469 O O . VAL B 1 122 ? 14.945 21.406 10.547 1 86 122 VAL B O 1
ATOM 2472 N N . ARG B 1 123 ? 16.609 20.047 10.102 1 86.62 123 ARG B N 1
ATOM 2473 C CA . ARG B 1 123 ? 17.609 20.875 10.789 1 86.62 123 ARG B CA 1
ATOM 2474 C C . ARG B 1 123 ? 17.859 22.172 10.031 1 86.62 123 ARG B C 1
ATOM 2476 O O . ARG B 1 123 ? 17.875 23.25 10.625 1 86.62 123 ARG B O 1
ATOM 2483 N N . GLN B 1 124 ? 18.031 22.047 8.812 1 83.62 124 GLN B N 1
ATOM 2484 C CA . GLN B 1 124 ? 18.359 23.188 7.977 1 83.62 124 GLN B CA 1
ATOM 2485 C C . GLN B 1 124 ? 17.234 24.219 7.98 1 83.62 124 GLN B C 1
ATOM 2487 O O . GLN B 1 124 ? 17.484 25.422 7.926 1 83.62 124 GLN B O 1
ATOM 2492 N N . HIS B 1 125 ? 16.047 23.75 8.102 1 79.06 125 HIS B N 1
ATOM 2493 C CA . HIS B 1 125 ? 14.906 24.641 8.047 1 79.06 125 HIS B CA 1
ATOM 2494 C C . HIS B 1 125 ? 14.391 24.953 9.453 1 79.06 125 HIS B C 1
ATOM 2496 O O . HIS B 1 125 ? 13.32 25.547 9.609 1 79.06 125 HIS B O 1
ATOM 2502 N N . GLU B 1 126 ? 15.07 24.484 10.422 1 82.81 126 GLU B N 1
ATOM 2503 C CA . GLU B 1 126 ? 14.82 24.766 11.836 1 82.81 126 GLU B CA 1
ATOM 2504 C C . GLU B 1 126 ? 13.414 24.344 12.242 1 82.81 126 GLU B C 1
ATOM 2506 O O . GLU B 1 126 ? 12.727 25.062 12.977 1 82.81 126 GLU B O 1
ATOM 2511 N N . LEU B 1 127 ? 13.023 23.328 11.68 1 81.38 127 LEU B N 1
ATOM 2512 C CA . LEU B 1 127 ? 11.766 22.719 12.109 1 81.38 127 LEU B CA 1
ATOM 2513 C C . LEU B 1 127 ? 11.93 22.031 13.469 1 81.38 127 LEU B C 1
ATOM 2515 O O . LEU B 1 127 ? 13.031 21.625 13.828 1 81.38 127 LEU B O 1
ATOM 2519 N N . ASP B 1 128 ? 10.844 22.062 14.211 1 87.94 128 ASP B N 1
ATOM 2520 C CA . ASP B 1 128 ? 10.852 21.344 15.477 1 87.94 128 ASP B CA 1
ATOM 2521 C C . ASP B 1 128 ? 10.93 19.828 15.258 1 87.94 128 ASP B C 1
ATOM 2523 O O . ASP B 1 128 ? 9.938 19.203 14.875 1 87.94 128 ASP B O 1
ATOM 2527 N N . ALA B 1 129 ? 12.023 19.219 15.562 1 88.56 129 ALA B N 1
ATOM 2528 C CA . ALA B 1 129 ? 12.281 17.812 15.289 1 88.56 129 ALA B CA 1
ATOM 2529 C C . ALA B 1 129 ? 11.398 16.922 16.141 1 88.56 129 ALA B C 1
ATOM 2531 O O . ALA B 1 129 ? 11.172 15.75 15.805 1 88.56 129 ALA B O 1
ATOM 2532 N N . GLU B 1 130 ? 10.953 17.359 17.234 1 88.69 130 GLU B N 1
ATOM 2533 C CA . GLU B 1 130 ? 10.031 16.594 18.078 1 88.69 130 GLU B CA 1
ATOM 2534 C C . GLU B 1 130 ? 8.625 16.578 17.484 1 88.69 130 GLU B C 1
ATOM 2536 O O . GLU B 1 130 ? 7.941 15.555 17.531 1 88.69 130 GLU B O 1
ATOM 2541 N N . GLU B 1 131 ? 8.281 17.703 16.938 1 87.25 131 GLU B N 1
ATOM 2542 C CA . GLU B 1 131 ? 6.969 17.812 16.312 1 87.25 131 GLU B CA 1
ATOM 2543 C C . GLU B 1 131 ? 6.945 17.125 14.953 1 87.25 131 GLU B C 1
ATOM 2545 O O . GLU B 1 131 ? 5.934 16.531 14.57 1 87.25 131 GLU B O 1
ATOM 2550 N N . TYR B 1 132 ? 8.039 17.25 14.305 1 88.38 132 TYR B N 1
ATOM 2551 C CA . TYR B 1 132 ? 8.133 16.688 12.953 1 88.38 132 TYR B CA 1
ATOM 2552 C C . TYR B 1 132 ? 9.352 15.781 12.828 1 88.38 132 TYR B C 1
ATOM 2554 O O . TYR B 1 132 ? 10.305 16.109 12.117 1 88.38 132 TYR B O 1
ATOM 2562 N N . PRO B 1 133 ? 9.242 14.641 13.477 1 93.56 133 PRO B N 1
ATOM 2563 C CA . PRO B 1 133 ? 10.375 13.734 13.359 1 93.56 133 PRO B CA 1
ATOM 2564 C C . PRO B 1 133 ? 10.609 13.258 11.922 1 93.56 133 PRO B C 1
ATOM 2566 O O . PRO B 1 133 ? 9.664 12.859 11.242 1 93.56 133 PRO B O 1
ATOM 2569 N N . ALA B 1 134 ? 11.852 13.242 11.5 1 93.56 134 ALA B N 1
ATOM 2570 C CA . ALA B 1 134 ? 12.234 12.875 10.141 1 93.56 134 ALA B CA 1
ATOM 2571 C C . ALA B 1 134 ? 11.734 11.484 9.781 1 93.56 134 ALA B C 1
ATOM 2573 O O . ALA B 1 134 ? 11.242 11.258 8.672 1 93.56 134 ALA B O 1
ATOM 2574 N N . ALA B 1 135 ? 11.859 10.586 10.742 1 95.56 135 ALA B N 1
ATOM 2575 C CA . ALA B 1 135 ? 11.445 9.211 10.508 1 95.56 135 ALA B CA 1
ATOM 2576 C C . ALA B 1 135 ? 9.945 9.125 10.234 1 95.56 135 ALA B C 1
ATOM 2578 O O . ALA B 1 135 ? 9.516 8.406 9.328 1 95.56 135 ALA B O 1
ATOM 2579 N N . GLY B 1 136 ? 9.188 9.852 10.977 1 94.94 136 GLY B N 1
ATOM 2580 C CA . GLY B 1 136 ? 7.754 9.891 10.758 1 94.94 136 GLY B CA 1
ATOM 2581 C C . GLY B 1 136 ? 7.371 10.523 9.43 1 94.94 136 GLY B C 1
ATOM 2582 O O . GLY B 1 136 ? 6.512 10 8.711 1 94.94 136 GLY B O 1
ATOM 2583 N N . LEU B 1 137 ? 8.031 11.594 9.125 1 93.06 137 LEU B N 1
ATOM 2584 C CA . LEU B 1 137 ? 7.793 12.281 7.855 1 93.06 137 LEU B CA 1
ATOM 2585 C C . LEU B 1 137 ? 8.117 11.367 6.676 1 93.06 137 LEU B C 1
ATOM 2587 O O . LEU B 1 137 ? 7.371 11.328 5.699 1 93.06 137 LEU B O 1
ATOM 2591 N N . ALA B 1 138 ? 9.242 10.656 6.793 1 95.06 138 ALA B N 1
ATOM 2592 C CA . ALA B 1 138 ? 9.648 9.719 5.746 1 95.06 138 ALA B CA 1
ATOM 2593 C C . ALA B 1 138 ? 8.57 8.672 5.504 1 95.06 138 ALA B C 1
ATOM 2595 O O . ALA B 1 138 ? 8.188 8.414 4.355 1 95.06 138 ALA B O 1
ATOM 2596 N N . VAL B 1 139 ? 8.023 8.094 6.527 1 96.38 139 VAL B N 1
ATOM 2597 C CA . VAL B 1 139 ? 6.992 7.059 6.449 1 96.38 139 VAL B CA 1
ATOM 2598 C C . VAL B 1 139 ? 5.73 7.633 5.805 1 96.38 139 VAL B C 1
ATOM 2600 O O . VAL B 1 139 ? 5.176 7.039 4.879 1 96.38 139 VAL B O 1
ATOM 2603 N N . ILE B 1 140 ? 5.363 8.789 6.266 1 95.56 140 ILE B N 1
ATOM 2604 C CA . ILE B 1 140 ? 4.09 9.375 5.867 1 95.56 140 ILE B CA 1
ATOM 2605 C C . ILE B 1 140 ? 4.137 9.758 4.391 1 95.56 140 ILE B C 1
ATOM 2607 O O . ILE B 1 140 ? 3.234 9.406 3.623 1 95.56 140 ILE B O 1
ATOM 2611 N N . ILE B 1 141 ? 5.199 10.398 3.963 1 94.62 141 ILE B N 1
ATOM 2612 C CA . ILE B 1 141 ? 5.32 10.82 2.572 1 94.62 141 ILE B CA 1
ATOM 2613 C C . ILE B 1 141 ? 5.367 9.594 1.664 1 94.62 141 ILE B C 1
ATOM 2615 O O . ILE B 1 141 ? 4.672 9.539 0.648 1 94.62 141 ILE B O 1
ATOM 2619 N N . THR B 1 142 ? 6.133 8.617 2.053 1 95.31 142 THR B N 1
ATOM 2620 C CA . THR B 1 142 ? 6.254 7.383 1.286 1 95.31 142 THR B CA 1
ATOM 2621 C C . THR B 1 142 ? 4.914 6.648 1.229 1 95.31 142 THR B C 1
ATOM 2623 O O . THR B 1 142 ? 4.52 6.148 0.173 1 95.31 142 THR B O 1
ATOM 2626 N N . ALA B 1 143 ? 4.219 6.582 2.346 1 96.31 143 ALA B N 1
ATOM 2627 C CA . ALA B 1 143 ? 2.934 5.891 2.432 1 96.31 143 ALA B CA 1
ATOM 2628 C C . ALA B 1 143 ? 1.927 6.477 1.447 1 96.31 143 ALA B C 1
ATOM 2630 O O . ALA B 1 143 ? 1.29 5.742 0.688 1 96.31 143 ALA B O 1
ATOM 2631 N N . ILE B 1 144 ? 1.822 7.773 1.429 1 97 144 ILE B N 1
ATOM 2632 C CA . ILE B 1 144 ? 0.844 8.445 0.583 1 97 144 ILE B CA 1
ATOM 2633 C C . ILE B 1 144 ? 1.185 8.219 -0.887 1 97 144 ILE B C 1
ATOM 2635 O O . ILE B 1 144 ? 0.327 7.805 -1.672 1 97 144 ILE B O 1
ATOM 2639 N N . GLY B 1 145 ? 2.404 8.438 -1.237 1 95.81 145 GLY B N 1
ATOM 2640 C CA . GLY B 1 145 ? 2.811 8.25 -2.621 1 95.81 145 GLY B CA 1
ATOM 2641 C C . GLY B 1 145 ? 2.615 6.828 -3.115 1 95.81 145 GLY B C 1
ATOM 2642 O O . GLY B 1 145 ? 2.105 6.613 -4.219 1 95.81 145 GLY B O 1
ATOM 2643 N N . ARG B 1 146 ? 3.039 5.906 -2.301 1 92.19 146 ARG B N 1
ATOM 2644 C CA . ARG B 1 146 ? 2.91 4.496 -2.648 1 92.19 146 ARG B CA 1
ATOM 2645 C C . ARG B 1 146 ? 1.445 4.109 -2.832 1 92.19 146 ARG B C 1
ATOM 2647 O O . ARG B 1 146 ? 1.093 3.428 -3.797 1 92.19 146 ARG B O 1
ATOM 2654 N N . THR B 1 147 ? 0.636 4.477 -1.938 1 92.88 147 THR B N 1
ATOM 2655 C CA . THR B 1 147 ? -0.782 4.137 -2.002 1 92.88 147 THR B CA 1
ATOM 2656 C C . THR B 1 147 ? -1.426 4.738 -3.246 1 92.88 147 THR B C 1
ATOM 2658 O O . THR B 1 147 ? -2.238 4.09 -3.908 1 92.88 147 THR B O 1
ATOM 2661 N N . LEU B 1 148 ? -1.098 5.988 -3.602 1 94.5 148 LEU B N 1
ATOM 2662 C CA . LEU B 1 148 ? -1.649 6.617 -4.797 1 94.5 148 LEU B CA 1
ATOM 2663 C C . LEU B 1 148 ? -1.338 5.793 -6.039 1 94.5 148 LEU B C 1
ATOM 2665 O O . LEU B 1 148 ? -2.229 5.52 -6.848 1 94.5 148 LEU B O 1
ATOM 2669 N N . ILE B 1 149 ? -0.129 5.336 -6.137 1 92.06 149 ILE B N 1
ATOM 2670 C CA . ILE B 1 149 ? 0.303 4.594 -7.312 1 92.06 149 ILE B CA 1
ATOM 2671 C C . ILE B 1 149 ? -0.373 3.225 -7.34 1 92.06 149 ILE B C 1
ATOM 2673 O O . ILE B 1 149 ? -0.884 2.797 -8.375 1 92.06 149 ILE B O 1
ATOM 2677 N N . LEU B 1 150 ? -0.409 2.535 -6.223 1 87.88 150 LEU B N 1
ATOM 2678 C CA . LEU B 1 150 ? -1.006 1.206 -6.137 1 87.88 150 LEU B CA 1
ATOM 2679 C C . LEU B 1 150 ? -2.502 1.263 -6.422 1 87.88 150 LEU B C 1
ATOM 2681 O O . LEU B 1 150 ? -3.027 0.434 -7.168 1 87.88 150 LEU B O 1
ATOM 2685 N N . GLU B 1 151 ? -3.188 2.232 -5.867 1 90.38 151 GLU B N 1
ATOM 2686 C CA . GLU B 1 151 ? -4.621 2.361 -6.109 1 90.38 151 GLU B CA 1
ATOM 2687 C C . GLU B 1 151 ? -4.906 2.672 -7.578 1 90.38 151 GLU B C 1
ATOM 2689 O O . GLU B 1 151 ? -5.84 2.121 -8.164 1 90.38 151 GLU B O 1
ATOM 2694 N N . GLN B 1 152 ? -4.09 3.539 -8.102 1 88.25 152 GLN B N 1
ATOM 2695 C CA . GLN B 1 152 ? -4.25 3.846 -9.523 1 88.25 152 GLN B CA 1
ATOM 2696 C C . GLN B 1 152 ? -4.047 2.602 -10.383 1 88.25 152 GLN B C 1
ATOM 2698 O O . GLN B 1 152 ? -4.781 2.379 -11.344 1 88.25 152 GLN B O 1
ATOM 2703 N N . GLY B 1 153 ? -3.062 1.805 -10.047 1 84.12 153 GLY B N 1
ATOM 2704 C CA . GLY B 1 153 ? -2.805 0.558 -10.75 1 84.12 153 GLY B CA 1
ATOM 2705 C C . GLY B 1 153 ? -3.951 -0.43 -10.648 1 84.12 153 GLY B C 1
ATOM 2706 O O . GLY B 1 153 ? -4.137 -1.264 -11.539 1 84.12 153 GLY B O 1
ATOM 2707 N N . LEU B 1 154 ? -4.746 -0.318 -9.578 1 84.25 154 LEU B N 1
ATOM 2708 C CA . LEU B 1 154 ? -5.883 -1.206 -9.359 1 84.25 154 LEU B CA 1
ATOM 2709 C C . LEU B 1 154 ? -7.168 -0.584 -9.898 1 84.25 154 LEU B C 1
ATOM 2711 O O . LEU B 1 154 ? -8.242 -1.165 -9.758 1 84.25 154 LEU B O 1
ATOM 2715 N N . GLY B 1 155 ? -7.031 0.637 -10.43 1 83.94 155 GLY B N 1
ATOM 2716 C CA . GLY B 1 155 ? -8.18 1.25 -11.078 1 83.94 155 GLY B CA 1
ATOM 2717 C C . GLY B 1 155 ? -8.984 2.148 -10.156 1 83.94 155 GLY B C 1
ATOM 2718 O O . GLY B 1 155 ? -10.148 2.438 -10.43 1 83.94 155 GLY B O 1
ATOM 2719 N N . SER B 1 156 ? -8.422 2.502 -9.062 1 88.44 156 SER B N 1
ATOM 2720 C CA . SER B 1 156 ? -9.07 3.395 -8.109 1 88.44 156 SER B CA 1
ATOM 2721 C C . SER B 1 156 ? -8.305 4.707 -7.973 1 88.44 156 SER B C 1
ATOM 2723 O O . SER B 1 156 ? -7.07 4.711 -7.938 1 88.44 156 SER B O 1
ATOM 2725 N N . SER B 1 157 ? -9.102 5.863 -7.922 1 91.38 157 SER B N 1
ATOM 2726 C CA . SER B 1 157 ? -8.406 7.145 -7.824 1 91.38 157 SER B CA 1
ATOM 2727 C C . SER B 1 157 ? -9.227 8.164 -7.047 1 91.38 157 SER B C 1
ATOM 2729 O O . SER B 1 157 ? -8.93 9.359 -7.066 1 91.38 157 SER B O 1
ATOM 2731 N N . GLY B 1 158 ? -10.211 7.684 -6.363 1 91.81 158 GLY B N 1
ATOM 2732 C CA . GLY B 1 158 ? -11.047 8.602 -5.609 1 91.81 158 GLY B CA 1
ATOM 2733 C C . GLY B 1 158 ? -10.273 9.414 -4.594 1 91.81 158 GLY B C 1
ATOM 2734 O O . GLY B 1 158 ? -9.562 8.859 -3.752 1 91.81 158 GLY B O 1
ATOM 2735 N N . GLY B 1 159 ? -10.359 10.781 -4.758 1 95 159 GLY B N 1
ATOM 2736 C CA . GLY B 1 159 ? -9.75 11.688 -3.793 1 95 159 GLY B CA 1
ATOM 2737 C C . GLY B 1 159 ? -8.273 11.938 -4.047 1 95 159 GLY B C 1
ATOM 2738 O O . GLY B 1 159 ? -7.637 12.703 -3.326 1 95 159 GLY B O 1
ATOM 2739 N N . HIS B 1 160 ? -7.68 11.328 -5.074 1 96.06 160 HIS B N 1
ATOM 2740 C CA . HIS B 1 160 ? -6.246 11.414 -5.312 1 96.06 160 HIS B CA 1
ATOM 2741 C C . HIS B 1 160 ? -5.816 12.852 -5.59 1 96.06 160 HIS B C 1
ATOM 2743 O O . HIS B 1 160 ? -4.809 13.32 -5.051 1 96.06 160 HIS B O 1
ATOM 2749 N N . ASP B 1 161 ? -6.613 13.508 -6.367 1 95.69 161 ASP B N 1
ATOM 2750 C CA . ASP B 1 161 ? -6.262 14.883 -6.715 1 95.69 161 ASP B CA 1
ATOM 2751 C C . ASP B 1 161 ? -6.227 15.773 -5.473 1 95.69 161 ASP B C 1
ATOM 2753 O O . ASP B 1 161 ? -5.305 16.578 -5.301 1 95.69 161 ASP B O 1
ATOM 2757 N N . ASP B 1 162 ? -7.188 15.641 -4.617 1 96 162 ASP B N 1
ATOM 2758 C CA . ASP B 1 162 ? -7.25 16.406 -3.379 1 96 162 ASP B CA 1
ATOM 2759 C C . ASP B 1 162 ? -6.074 16.078 -2.463 1 96 162 ASP B C 1
ATOM 2761 O O . ASP B 1 162 ? -5.516 16.969 -1.817 1 96 162 ASP B O 1
ATOM 2765 N N . ALA B 1 163 ? -5.727 14.812 -2.389 1 96.06 163 ALA B N 1
ATOM 2766 C CA . ALA B 1 163 ? -4.609 14.383 -1.556 1 96.06 163 ALA B CA 1
ATOM 2767 C C . ALA B 1 163 ? -3.293 14.969 -2.053 1 96.06 163 ALA B C 1
ATOM 2769 O O . ALA B 1 163 ? -2.498 15.484 -1.261 1 96.06 163 ALA B O 1
ATOM 2770 N N . VAL B 1 164 ? -3.102 14.914 -3.367 1 96.12 164 VAL B N 1
ATOM 2771 C CA . VAL B 1 164 ? -1.886 15.453 -3.967 1 96.12 164 VAL B CA 1
ATOM 2772 C C . VAL B 1 164 ? -1.808 16.953 -3.713 1 96.12 164 VAL B C 1
ATOM 2774 O O . VAL B 1 164 ? -0.752 17.469 -3.34 1 96.12 164 VAL B O 1
ATOM 2777 N N . ALA B 1 165 ? -2.9 17.688 -3.893 1 95.06 165 ALA B N 1
ATOM 2778 C CA . ALA B 1 165 ? -2.938 19.125 -3.639 1 95.06 165 ALA B CA 1
ATOM 2779 C C . ALA B 1 165 ? -2.613 19.422 -2.18 1 95.06 165 ALA B C 1
ATOM 2781 O O . ALA B 1 165 ? -1.872 20.359 -1.887 1 95.06 165 ALA B O 1
ATOM 2782 N N . LEU B 1 166 ? -3.16 18.641 -1.323 1 93.38 166 LEU B N 1
ATOM 2783 C CA . LEU B 1 166 ? -2.93 18.844 0.104 1 93.38 166 LEU B CA 1
ATOM 2784 C C . LEU B 1 166 ? -1.465 18.609 0.456 1 93.38 166 LEU B C 1
ATOM 2786 O O . LEU B 1 166 ? -0.862 19.406 1.184 1 93.38 166 LEU B O 1
ATOM 2790 N N . VAL B 1 167 ? -0.862 17.578 -0.058 1 94.12 167 VAL B N 1
ATOM 2791 C CA . VAL B 1 167 ? 0.544 17.297 0.202 1 94.12 167 VAL B CA 1
ATOM 2792 C C . VAL B 1 167 ? 1.414 18.422 -0.353 1 94.12 167 VAL B C 1
ATOM 2794 O O . VAL B 1 167 ? 2.336 18.891 0.318 1 94.12 167 VAL B O 1
ATOM 2797 N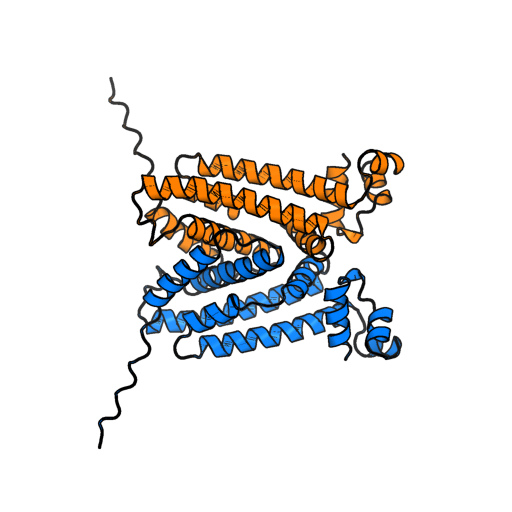 N . ASN B 1 168 ? 1.087 18.859 -1.534 1 93.25 168 ASN B N 1
ATOM 2798 C CA . ASN B 1 168 ? 1.849 19.953 -2.131 1 93.25 168 ASN B CA 1
ATOM 2799 C C . ASN B 1 168 ? 1.791 21.219 -1.272 1 93.25 168 ASN B C 1
ATOM 2801 O O . ASN B 1 168 ? 2.801 21.891 -1.092 1 93.25 168 ASN B O 1
ATOM 2805 N N . ARG B 1 169 ? 0.691 21.547 -0.732 1 89.5 169 ARG B N 1
ATOM 2806 C CA . ARG B 1 169 ? 0.551 22.703 0.138 1 89.5 169 ARG B CA 1
ATOM 2807 C C . ARG B 1 169 ? 1.396 22.562 1.398 1 89.5 169 ARG B C 1
ATOM 2809 O O . ARG B 1 169 ? 2.047 23.516 1.835 1 89.5 169 ARG B O 1
ATOM 2816 N N . LEU B 1 170 ? 1.369 21.344 1.917 1 85.62 170 LEU B N 1
ATOM 2817 C CA . LEU B 1 170 ? 2.152 21.094 3.119 1 85.62 170 LEU B CA 1
ATOM 2818 C C . LEU B 1 170 ? 3.646 21.172 2.826 1 85.62 170 LEU B C 1
ATOM 2820 O O . LEU B 1 170 ? 4.406 21.734 3.619 1 85.62 170 LEU B O 1
ATOM 2824 N N . LEU B 1 171 ? 4.059 20.641 1.669 1 89.69 171 LEU B N 1
ATOM 2825 C CA . LEU B 1 171 ? 5.465 20.703 1.274 1 89.69 171 LEU B CA 1
ATOM 2826 C C . LEU B 1 171 ? 5.898 22.156 1.044 1 89.69 171 LEU B C 1
ATOM 2828 O O . LEU B 1 171 ? 7.023 22.531 1.373 1 89.69 171 LEU B O 1
ATOM 2832 N N . ASP B 1 172 ? 5.059 22.969 0.497 1 87.25 172 ASP B N 1
ATOM 2833 C CA . ASP B 1 172 ? 5.355 24.375 0.279 1 87.25 172 ASP B CA 1
ATOM 2834 C C . ASP B 1 172 ? 5.641 25.094 1.599 1 87.25 172 ASP B C 1
ATOM 2836 O O . ASP B 1 172 ? 6.473 26 1.652 1 87.25 172 ASP B O 1
ATOM 2840 N N . ARG B 1 173 ? 4.973 24.672 2.531 1 78.38 173 ARG B N 1
ATOM 2841 C CA . ARG B 1 173 ? 5.133 25.297 3.842 1 78.38 173 ARG B CA 1
ATOM 2842 C C . ARG B 1 173 ? 6.48 24.938 4.457 1 78.38 173 ARG B C 1
ATOM 2844 O O . ARG B 1 173 ? 7.074 25.734 5.18 1 78.38 173 ARG B O 1
ATOM 2851 N N . PHE B 1 174 ? 6.895 23.766 4.082 1 76.25 174 PHE B N 1
ATOM 2852 C CA . PHE B 1 174 ? 8.094 23.266 4.754 1 76.25 174 PHE B CA 1
ATOM 2853 C C . PHE B 1 174 ? 9.328 23.484 3.883 1 76.25 174 PHE B C 1
ATOM 2855 O O . PHE B 1 174 ? 10.453 23.484 4.383 1 76.25 174 PHE B O 1
ATOM 2862 N N . GLU B 1 175 ? 9.117 23.422 2.629 1 77.25 175 GLU B N 1
ATOM 2863 C CA . GLU B 1 175 ? 10.258 23.562 1.733 1 77.25 175 GLU B CA 1
ATOM 2864 C C . GLU B 1 175 ? 10.578 25.031 1.467 1 77.25 175 GLU B C 1
ATOM 2866 O O . GLU B 1 175 ? 9.68 25.828 1.183 1 77.25 175 GLU B O 1
ATOM 2871 N N . MET B 1 176 ? 11.516 25.609 2.166 1 61.56 176 MET B N 1
ATOM 2872 C CA . MET B 1 176 ? 11.969 26.984 2 1 61.56 176 MET B CA 1
ATOM 2873 C C . MET B 1 176 ? 12.266 27.281 0.537 1 61.56 176 MET B C 1
ATOM 2875 O O . MET B 1 176 ? 12.719 26.406 -0.202 1 61.56 176 MET B O 1
ATOM 2879 N N . PRO B 1 177 ? 11.633 28.484 0.088 1 56.91 177 PRO B N 1
ATOM 2880 C CA . PRO B 1 177 ? 11.867 28.891 -1.296 1 56.91 177 PRO B CA 1
ATOM 2881 C C . PRO B 1 177 ? 13.344 28.828 -1.688 1 56.91 177 PRO B C 1
ATOM 2883 O O . PRO B 1 177 ? 14.219 28.969 -0.833 1 56.91 177 PRO B O 1
ATOM 2886 N N . ALA B 1 178 ? 13.672 28.125 -2.703 1 53.81 178 ALA B N 1
ATOM 2887 C CA . ALA B 1 178 ? 15.008 28.188 -3.289 1 53.81 178 ALA B CA 1
ATOM 2888 C C . ALA B 1 178 ? 15.656 29.531 -3.047 1 53.81 178 ALA B C 1
ATOM 2890 O O . ALA B 1 178 ? 14.984 30.578 -3.086 1 53.81 178 ALA B O 1
ATOM 2891 N N . PRO B 1 179 ? 16.719 29.531 -2.416 1 49.28 179 PRO B N 1
ATOM 2892 C CA . PRO B 1 179 ? 17.344 30.859 -2.324 1 49.28 179 PRO B CA 1
ATOM 2893 C C . PRO B 1 179 ? 17.266 31.641 -3.631 1 49.28 179 PRO B C 1
ATOM 2895 O O . PRO B 1 179 ? 17.297 31.047 -4.715 1 49.28 179 PRO B O 1
ATOM 2898 N N . ARG B 1 180 ? 16.484 32.688 -3.645 1 46.97 180 ARG B N 1
ATOM 2899 C CA . ARG B 1 180 ? 16.422 33.594 -4.785 1 46.97 180 ARG B CA 1
ATOM 2900 C C . ARG B 1 180 ? 17.812 33.781 -5.402 1 46.97 180 ARG B C 1
ATOM 2902 O O . ARG B 1 180 ? 18.781 34.062 -4.699 1 46.97 180 ARG B O 1
ATOM 2909 N N . SER B 1 181 ? 18.141 33 -6.387 1 45.91 181 SER B N 1
ATOM 2910 C CA . SER B 1 181 ? 19.375 33.312 -7.098 1 45.91 181 SER B CA 1
ATOM 2911 C C . SER B 1 181 ? 19.656 34.812 -7.078 1 45.91 181 SER B C 1
ATOM 2913 O O . SER B 1 181 ? 18.766 35.625 -7.402 1 45.91 181 SER B O 1
ATOM 2915 N N . ARG B 1 182 ? 20.547 35.406 -6.227 1 45.88 182 ARG B N 1
ATOM 2916 C CA . ARG B 1 182 ? 21.062 36.75 -6.301 1 45.88 182 ARG B CA 1
ATOM 2917 C C . ARG B 1 182 ? 21.156 37.219 -7.75 1 45.88 182 ARG B C 1
ATOM 2919 O O . ARG B 1 182 ? 21.75 36.562 -8.594 1 45.88 182 ARG B O 1
ATOM 2926 N N . ARG B 1 183 ? 20.219 38.031 -8.242 1 46.81 183 ARG B N 1
ATOM 2927 C CA . ARG B 1 183 ? 20.359 38.75 -9.516 1 46.81 183 ARG B CA 1
ATOM 2928 C C . ARG B 1 183 ? 21.812 39.156 -9.75 1 46.81 183 ARG B C 1
ATOM 2930 O O . ARG B 1 183 ? 22.469 39.688 -8.859 1 46.81 183 ARG B O 1
ATOM 2937 N N . PRO B 1 184 ? 22.5 38.594 -10.719 1 46.66 184 PRO B N 1
ATOM 2938 C CA . PRO B 1 184 ? 23.828 39.125 -11.047 1 46.66 184 PRO B CA 1
ATOM 2939 C C . PRO B 1 184 ? 23.891 40.625 -11.023 1 46.66 184 PRO B C 1
ATOM 2941 O O . PRO B 1 184 ? 22.984 41.312 -11.516 1 46.66 184 PRO B O 1
ATOM 2944 N N . THR B 1 185 ? 24.359 41.188 -9.898 1 42.53 185 THR B N 1
ATOM 2945 C CA . THR B 1 185 ? 24.734 42.594 -10.008 1 42.53 185 THR B CA 1
ATOM 2946 C C . THR B 1 185 ? 25.391 42.875 -11.352 1 42.53 185 THR B C 1
ATOM 2948 O O . THR B 1 185 ? 26.328 42.188 -11.75 1 42.53 185 THR B O 1
ATOM 2951 N N . GLY B 1 186 ? 24.625 43.312 -12.336 1 42.66 186 GLY B N 1
ATOM 2952 C CA . GLY B 1 186 ? 25.125 43.875 -13.586 1 42.66 186 GLY B CA 1
ATOM 2953 C C . GLY B 1 186 ? 26.422 44.625 -13.422 1 42.66 186 GLY B C 1
ATOM 2954 O O . GLY B 1 186 ? 26.484 45.656 -12.742 1 42.66 186 GLY B O 1
ATOM 2955 N N . ASP B 1 187 ? 27.641 43.906 -13.328 1 33.28 187 ASP B N 1
ATOM 2956 C CA . ASP B 1 187 ? 28.75 44.688 -13.828 1 33.28 187 ASP B CA 1
ATOM 2957 C C . ASP B 1 187 ? 28.609 44.969 -15.328 1 33.28 187 ASP B C 1
ATOM 2959 O O . ASP B 1 187 ? 28.234 44.062 -16.094 1 33.28 187 ASP B O 1
#

Nearest PDB structures (foldseek):
  2np5-assembly1_A  TM=7.263E-01  e=4.293E-05  Rhodococcus jostii RHA1
  2eh3-assembly1_A-2  TM=7.525E-01  e=1.103E-03  Aquifex aeolicus VF5
  3vuq-assembly1_B  TM=6.061E-01  e=1.156E-03  Thermus thermophilus HB8
  6yj2-assembly2_C  TM=6.265E-01  e=3.747E-03  Mycobacterium tuberculosis H37Rv
  6yj2-assembly1_A  TM=5.926E-01  e=4.969E-03  Mycobacterium tuberculosis H37Rv

InterPro domains:
  IPR001647 DNA-binding HTH domain, TetR-type [PF00440] (2-48)
  IPR001647 DNA-binding HTH domain, TetR-type [PR00455] (2-15)
  IPR001647 DNA-binding HTH domain, TetR-type [PR00455] (23-46)
  IPR001647 DNA-binding HTH domain, TetR-type [PS50977] (1-56)
  IPR009057 Homedomain-like superfamily [SSF46689] (2-70)
  IPR036271 Tetracyclin repressor-like, C-terminal domain superfamily [SSF48498] (76-174)
  IPR050109 HTH-type, TetR-like transcriptional regulator [PTHR30055] (2-182)

Foldseek 3Di:
DLLVLQLVCCLVPNNVRSDLCSSCVSVVHDSVVSCVVPVDVLSSLVVNVVVVLVVLLVQLVVLLPDLQNVVSNLCSLQPADQCSSVVRLVVVLVPPVVSVVSVVVSVVVSLVVQQVSQVVLCVVQVPDCVVPPSSVVSCVSNVLSNVCNVCVNVPHHPCVVVVVVVSVVVSVVRGPPRPPPPDPPDD/DLLVLQLVCCLVPNNVRSDLCSSCVSVVHDSVVSCVVPVDVLSSLVVNVVVVLVVLLVQLVVLLPDLQNLVSNLCSLQPADQCSSVVRLVVVLVPPVVSVVSVVVSVVVSLVVQQVSQVVLCVVQVPDCVVPPSSVVSCVSNVLSNVCNVCVNVPHHPCVVVVVVVSVVVSVVRGPPRPPPPDPPPD

pLDDT: mean 88.54, std 11.68, range [33.16, 97.06]

Solvent-accessible surface area (backbone atoms only — not comparable to full-atom values): 19791 Å² total; per-residue (Å²): 96,63,48,58,30,37,49,51,35,28,61,75,61,29,64,86,59,48,37,61,61,53,28,15,58,70,49,70,48,58,46,67,55,46,39,71,79,27,81,42,67,65,55,43,51,48,50,38,49,50,56,55,49,52,54,52,51,51,52,45,54,55,18,54,68,44,84,53,26,67,62,40,37,50,45,69,44,56,50,88,67,84,44,58,60,57,36,46,48,48,31,44,32,73,76,31,64,69,55,20,52,51,51,24,52,49,51,51,53,56,47,49,52,42,25,55,50,36,43,50,49,36,57,75,65,66,47,58,56,84,76,55,34,31,38,13,52,41,42,44,57,50,18,36,22,49,41,53,48,52,34,46,68,46,69,32,64,82,33,46,68,47,28,53,54,45,50,50,54,53,44,56,73,63,47,70,75,62,76,72,75,73,70,76,74,81,124,97,63,49,57,31,34,49,50,34,28,62,75,61,30,62,88,59,48,38,61,63,53,27,15,59,68,50,70,49,58,46,68,55,45,41,69,78,27,81,41,67,66,56,43,52,47,50,39,49,50,55,55,49,51,55,52,51,51,52,44,53,54,19,55,68,44,86,53,26,67,61,39,36,50,46,68,44,58,51,88,68,85,46,57,59,56,35,45,49,47,33,45,33,72,76,32,65,69,54,21,51,51,53,23,52,49,51,50,53,56,46,49,53,42,24,54,49,36,44,50,50,36,57,75,64,66,48,58,56,84,76,52,34,30,39,11,50,41,43,44,56,48,18,36,22,49,40,54,50,52,34,46,68,47,69,33,63,82,34,46,68,47,29,52,52,44,50,52,54,53,44,57,71,65,47,68,75,62,76,71,74,74,71,74,74,82,123